Protein 5NH2 (pdb70)

GO terms:
  GO:0070733 AMPylase activity (F, IDA)
  GO:0018117 protein adenylylation (P, IDA)
  GO:0033668 symbiont-mediated suppression of host apoptosis (P, EXP)

B-factor: mean 48.12, std 17.47, range [21.31, 134.67]

Solvent-accessible surface area: 17601 Å² total; per-residue (Å²): 137,28,52,143,59,4,32,36,106,166,47,104,1,14,21,17,122,64,46,53,132,98,75,99,43,9,66,69,52,10,3,1,16,0,0,43,16,13,3,43,13,74,101,74,107,66,34,136,147,4,34,21,71,22,2,22,69,0,0,77,45,3,1,88,68,0,2,70,2,7,16,116,23,0,27,75,76,20,81,6,98,89,56,43,30,0,6,28,59,83,25,175,59,133,85,131,48,113,35,31,1,82,12,114,93,0,68,87,2,5,99,140,5,50,112,29,0,68,107,82,103,19,0,77,82,56,79,42,109,83,0,11,64,43,0,5,118,12,3,25,45,5,47,82,8,41,3,2,39,75,4,14,18,12,1,12,16,11,0,0,26,13,0,0,105,35,10,62,38,81,8,21,5,30,8,6,6,90,47,13,24,81,67,1,11,40,6,33,41,109,100,70,58,68,106,39,1,83,19,0,0,39,0,0,1,25,75,97,13,10,89,6,0,85,39,14,36,119,66,9,154,118,81,61,105,127,15,33,117,108,36,0,47,4,6,70,97,48,83,76,29,80,15,53,6,83,16,58,36,166,67,4,4,9,1,48,31,214,28,12,4,6,3,5,21,39,119,88,3,63,96,153,69,75,157,135,29,120,101,44,56,179,12,71,9,75,8,58,226,136,118,141,72,74,131,58,40,70,66,3,0,60,13,2,63,15,10,0,33,13,68,57,37,92,13,29,100,94,1,63,161,24,0,66,16,6,2,170,36,132,25,56,34,128,76,0,29,64,72,1,89,114,23,176,83

CATH classification: 1.10.3290.10 (+1 more: 2.40.50.140)

Nearest PDB structures (foldseek):
  2vza-assembly2_B  TM=9.504E-01  e=1.291E-54  Bartonella henselae
  4wgj-assembly1_A  TM=9.458E-01  e=2.005E-25  Bartonella tribocorum CIP 105476
  4n67-assembly1_A  TM=9.296E-01  e=6.291E-25  Bartonella quintana str. Toulouse
  4lu4-assembly2_B  TM=8.964E-01  e=1.316E-25  Bartonella quintana JK 31
  4m16-assembly1_A  TM=9.274E-01  e=3.143E-23  Bartonella sp. AR 15-3

Secondary structure (DSSP, 8-state):
--GGGGB-TTSSPBP-TT---SHHHHHHHHHHHHHHHHHHHTTSPPPS--SHHHHHHHHHHHHTTT-TTTT-BTTS-EE-TTS-EE--S----SS-SS----THHHHHHHHHHHHHHHHTGGG-S--HHHHHHHHHHHHHHHHHH--BSS-HHHHHHHHHHHHHHHTT----GGGS-HHHHHHHHHHHHHH---HHHHHHHHHTT-HHHHHHHHHHHHHHHHTT---TTS-EEEPPTT-EEEEEEEEE-SSEEEEEETTEEEEEEGGGS-HHHHSS--TT-EEEEE---/-HHHHHHHHHHHHHHHHHHHTTT----HHHHHHHHHHHTTSS-HHHHHHHHHH---

Organism: Bartonella henselae (strain ATCC 49882 / DSM 28221 / CCUG 30454 / Houston 1) (NCBI:txid283166)

Sequence (345 aa):
ISPHHYVYPNTTTLKNKYGIKNLNAFLEKCSHDTAKAMINLREESLPEYFDTAYLCHIHQQLFKNTFEWAGYLRHIPFTFADGTTAAMPEMKRTGWKNAFAIGDEIQEGLQRLDQTLAEKNNLQGLTREEFNSEAIELFNSLNQLHPFREGNGRTQRLFFENLAKAAGHQLNFSLITKERMMVASVAVAENGDLEPMQHLFEDISNPEKIRLLKEFMHTMKNTGRNVNDRPVMVAKEGETYTGTYRGAGLEGFALNVKGAYIIGNIDHLPPEQLKILKPGDKITFTAPKTLEELKKRREAVDAVISTHALEGIALHPKTLKILEGYARGNTSLEEFNTLMDNAKL

Radius of gyration: 21.4 Å; Cα contacts (8 Å, |Δi|>4): 488; chains: 2; bounding box: 47×51×63 Å

Foldseek 3Di:
DEQVVQADPPAPDGDWPVPDNDHVVLVVVLVVQLVVLVVVVVVDDQDQALALQVLLVLQCSNDVRIDPQRSPWQLDWDADPVGDIHHPQDDDDPPDFPAAHGRVRLVVLRVVVRVVCVVCSLVAPDPLLSSLVVVLVNLLSLVRHLGHPDDSVVSSVVSVQSSQVVNPWGFACVLFAQQLVVVQNCCCRPVVDNVSVSQNRCQRTPPLNVVQSVVVVVVCVVVVHDCNNAAEGEDDAFDKAKAWFADADDFWGWGAGPNHIYIYGPVQDDPVDVPDDDGGDIDMGHHHD/DVVVLVVLLVVLVCVQVVQVVVVDHDDPLVNVLSVCPSVPPADVVRSVVSVVPDDD

Structure (mmCIF, N/CA/C/O backbone):
data_5NH2
#
_entry.id   5NH2
#
_cell.length_a   48.034
_cell.length_b   56.152
_cell.length_c   136.599
_cell.angle_alpha   90.00
_cell.angle_beta   90.00
_cell.angle_gamma   90.00
#
_symmetry.space_group_name_H-M   'P 21 21 21'
#
loop_
_entity.id
_entity.type
_entity.pdbx_description
1 polymer 'Adenosine monophosphate-protein transferase'
2 polymer 'Uncharacterized protein'
3 non-polymer 'MAGNESIUM ION'
4 water water
#
loop_
_atom_site.group_PDB
_atom_site.id
_atom_site.type_symbol
_atom_site.label_atom_id
_atom_site.label_alt_id
_atom_site.label_comp_id
_atom_site.label_asym_id
_atom_site.label_entity_id
_atom_site.label_seq_id
_atom_site.pdbx_PDB_ins_code
_atom_site.Cartn_x
_atom_site.Cartn_y
_atom_site.Cartn_z
_atom_site.occupancy
_atom_site.B_iso_or_equiv
_atom_site.auth_seq_id
_atom_site.auth_comp_id
_atom_site.auth_asym_id
_atom_site.auth_atom_id
_atom_site.pdbx_PDB_model_num
ATOM 1 N N . ILE A 1 6 ? 18.815 10.678 16.870 1.00 40.57 14 ILE A N 1
ATOM 2 C CA . ILE A 1 6 ? 18.914 11.060 18.306 1.00 48.56 14 ILE A CA 1
ATOM 3 C C . ILE A 1 6 ? 19.336 12.525 18.470 1.00 44.70 14 ILE A C 1
ATOM 4 O O . ILE A 1 6 ? 20.218 12.979 17.763 1.00 45.96 14 ILE A O 1
ATOM 9 N N . SER A 1 7 ? 18.767 13.241 19.455 1.00 45.70 15 SER A N 1
ATOM 10 C CA . SER A 1 7 ? 19.038 14.676 19.584 1.00 44.04 15 SER A CA 1
ATOM 11 C C . SER A 1 7 ? 18.473 15.283 20.855 1.00 43.53 15 SER A C 1
ATOM 12 O O . SER A 1 7 ? 17.361 14.928 21.280 1.00 35.60 15 SER A O 1
ATOM 15 N N . PRO A 1 8 ? 19.215 16.205 21.485 1.00 44.81 16 PRO A N 1
ATOM 16 C CA . PRO A 1 8 ? 18.662 16.918 22.651 1.00 36.99 16 PRO A CA 1
ATOM 17 C C . PRO A 1 8 ? 17.470 17.748 22.269 1.00 41.00 16 PRO A C 1
ATOM 18 O O . PRO A 1 8 ? 16.498 17.847 23.039 1.00 46.10 16 PRO A O 1
ATOM 22 N N . HIS A 1 9 ? 17.483 18.261 21.039 1.00 38.94 17 HIS A N 1
ATOM 23 C CA . HIS A 1 9 ? 16.354 19.023 20.537 1.00 45.25 17 HIS A CA 1
ATOM 24 C C . HIS A 1 9 ? 15.052 18.248 20.648 1.00 43.62 17 HIS A C 1
ATOM 25 O O . HIS A 1 9 ? 13.977 18.857 20.689 1.00 51.37 17 HIS A O 1
ATOM 32 N N . HIS A 1 10 ? 15.108 16.906 20.632 1.00 34.54 18 HIS A N 1
ATOM 33 C CA . HIS A 1 10 ? 13.872 16.129 20.634 1.00 43.33 18 HIS A CA 1
ATOM 34 C C . HIS A 1 10 ? 13.106 16.199 21.958 1.00 44.69 18 HIS A C 1
ATOM 35 O O . HIS A 1 10 ? 11.974 15.697 22.015 1.00 46.91 18 HIS A O 1
ATOM 42 N N . TYR A 1 11 ? 13.689 16.790 23.015 1.00 48.94 19 TYR A N 1
ATOM 43 C CA . TYR A 1 11 ? 12.959 17.005 24.274 1.00 48.24 19 TYR A CA 1
ATOM 44 C C . TYR A 1 11 ? 11.897 18.127 24.202 1.00 45.79 19 TYR A C 1
ATOM 45 O O . TYR A 1 11 ? 10.990 18.155 25.044 1.00 44.96 19 TYR A O 1
ATOM 54 N N . VAL A 1 12 ? 11.987 19.055 23.233 1.00 41.06 20 VAL A N 1
ATOM 55 C CA . VAL A 1 12 ? 11.109 20.220 23.147 1.00 42.65 20 VAL A CA 1
ATOM 56 C C . VAL A 1 12 ? 10.245 20.179 21.888 1.00 49.42 20 VAL A C 1
ATOM 57 O O . VAL A 1 12 ? 10.598 19.579 20.862 1.00 53.27 20 VAL A O 1
ATOM 61 N N . TYR A 1 13 ? 9.105 20.856 21.961 1.00 48.76 21 TYR A N 1
ATOM 62 C CA . TYR A 1 13 ? 8.269 20.972 20.783 1.00 47.86 21 TYR A CA 1
ATOM 63 C C . TYR A 1 13 ? 9.023 21.768 19.710 1.00 49.96 21 TYR A C 1
ATOM 64 O O . TYR A 1 13 ? 9.624 22.805 20.021 1.00 45.72 21 TYR A O 1
ATOM 73 N N . PRO A 1 14 ? 9.025 21.305 18.462 1.00 51.23 22 PRO A N 1
ATOM 74 C CA . PRO A 1 14 ? 9.657 22.089 17.393 1.00 56.85 22 PRO A CA 1
ATOM 75 C C . PRO A 1 14 ? 9.212 23.543 17.417 1.00 57.81 22 PRO A C 1
ATOM 76 O O . PRO A 1 14 ? 8.046 23.853 17.688 1.00 56.77 22 PRO A O 1
ATOM 80 N N . ASN A 1 15 ? 10.187 24.434 17.186 1.00 57.01 23 ASN A N 1
ATOM 81 C CA . ASN A 1 15 ? 10.026 25.892 17.169 1.00 68.38 23 ASN A CA 1
ATOM 82 C C . ASN A 1 15 ? 9.601 26.469 18.513 1.00 68.98 23 ASN A C 1
ATOM 83 O O . ASN A 1 15 ? 9.051 27.573 18.567 1.00 70.34 23 ASN A O 1
ATOM 88 N N . THR A 1 16 ? 9.859 25.763 19.610 1.00 65.53 24 THR A N 1
ATOM 89 C CA . THR A 1 16 ? 9.617 26.324 20.923 1.00 58.69 24 THR A CA 1
ATOM 90 C C . THR A 1 16 ? 10.732 25.922 21.868 1.00 53.20 24 THR A C 1
ATOM 91 O O . THR A 1 16 ? 11.554 25.059 21.563 1.00 55.65 24 THR A O 1
ATOM 95 N N . THR A 1 17 ? 10.743 26.579 23.022 1.00 53.38 25 THR A N 1
ATOM 96 C CA . THR A 1 17 ? 11.589 26.257 24.161 1.00 58.80 25 THR A CA 1
ATOM 97 C C . THR A 1 17 ? 10.878 25.401 25.232 1.00 60.01 25 THR A C 1
ATOM 98 O O . THR A 1 17 ? 11.417 25.218 26.327 1.00 59.83 25 THR A O 1
ATOM 102 N N . THR A 1 18 ? 9.670 24.903 24.951 1.00 54.28 26 THR A N 1
ATOM 103 C CA . THR A 1 18 ? 8.850 24.180 25.920 1.00 43.05 26 THR A CA 1
ATOM 104 C C . THR A 1 18 ? 9.072 22.665 25.845 1.00 41.82 26 THR A C 1
ATOM 105 O O . THR A 1 18 ? 8.970 22.067 24.765 1.00 43.33 26 THR A O 1
ATOM 109 N N . LEU A 1 19 ? 9.317 22.043 27.009 1.00 36.27 27 LEU A N 1
ATOM 110 C CA . LEU A 1 19 ? 9.542 20.603 27.087 1.00 35.94 27 LEU A CA 1
ATOM 111 C C . LEU A 1 19 ? 8.260 19.842 26.739 1.00 37.16 27 LEU A C 1
ATOM 112 O O . LEU A 1 19 ? 7.182 20.145 27.266 1.00 39.47 27 LEU A O 1
ATOM 117 N N . LYS A 1 20 ? 8.374 18.860 25.839 1.00 38.54 28 LYS A N 1
ATOM 118 C CA . LYS A 1 20 ? 7.245 17.982 25.546 1.00 38.51 28 LYS A CA 1
ATOM 119 C C . LYS A 1 20 ? 6.677 17.441 26.849 1.00 35.61 28 LYS A C 1
ATOM 120 O O . LYS A 1 20 ? 7.428 17.010 27.728 1.00 32.49 28 LYS A O 1
ATOM 126 N N . ASN A 1 21 ? 5.359 17.522 27.004 1.00 34.08 29 ASN A N 1
ATOM 127 C CA . ASN A 1 21 ? 4.748 17.104 28.260 1.00 34.48 29 ASN A CA 1
ATOM 128 C C . ASN A 1 21 ? 3.444 16.365 27.990 1.00 33.75 29 ASN A C 1
ATOM 129 O O . ASN A 1 21 ? 2.866 16.449 26.904 1.00 37.98 29 ASN A O 1
ATOM 134 N N . LYS A 1 22 ? 2.962 15.680 29.032 1.00 33.98 30 LYS A N 1
ATOM 135 C CA . LYS A 1 22 ? 1.731 14.901 28.951 1.00 37.86 30 LYS A CA 1
ATOM 136 C C . LYS A 1 22 ? 0.447 15.745 28.813 1.00 45.89 30 LYS A C 1
ATOM 137 O O . LYS A 1 22 ? -0.595 15.189 28.440 1.00 48.77 30 LYS A O 1
ATOM 143 N N . TYR A 1 23 ? 0.470 17.057 29.111 1.00 47.90 31 TYR A N 1
ATOM 144 C CA . TYR A 1 23 ? -0.727 17.890 28.904 1.00 38.27 31 TYR A CA 1
ATOM 145 C C . TYR A 1 23 ? -0.829 18.445 27.494 1.00 38.60 31 TYR A C 1
ATOM 146 O O . TYR A 1 23 ? -1.911 18.912 27.098 1.00 40.66 31 TYR A O 1
ATOM 155 N N . GLY A 1 24 ? 0.264 18.422 26.722 1.00 43.53 32 GLY A N 1
ATOM 156 C CA . GLY A 1 24 ? 0.272 19.109 25.436 1.00 42.57 32 GLY A CA 1
ATOM 157 C C . GLY A 1 24 ? 0.301 20.630 25.504 1.00 48.84 32 GLY A C 1
ATOM 158 O O . GLY A 1 24 ? -0.044 21.286 24.515 1.00 58.55 32 GLY A O 1
ATOM 159 N N . ILE A 1 25 ? 0.741 21.217 26.620 1.00 43.14 33 ILE A N 1
ATOM 160 C CA . ILE A 1 25 ? 0.912 22.665 26.710 1.00 47.99 33 ILE A CA 1
ATOM 161 C C . ILE A 1 25 ? 2.214 23.050 26.005 1.00 50.62 33 ILE A C 1
ATOM 162 O O . ILE A 1 25 ? 3.310 22.714 26.471 1.00 47.42 33 ILE A O 1
ATOM 167 N N . LYS A 1 26 ? 2.097 23.796 24.896 1.00 49.67 34 LYS A N 1
ATOM 168 C CA . LYS A 1 26 ? 3.266 24.402 24.262 1.00 52.05 34 LYS A CA 1
ATOM 169 C C . LYS A 1 26 ? 3.574 25.810 24.787 1.00 54.47 34 LYS A C 1
ATOM 170 O O . LYS A 1 26 ? 4.704 26.288 24.618 1.00 53.29 34 LYS A O 1
ATOM 176 N N . ASN A 1 27 ? 2.624 26.474 25.449 1.00 50.86 35 ASN A N 1
ATOM 177 C CA . ASN A 1 27 ? 2.898 27.780 26.032 1.00 55.04 35 ASN A CA 1
ATOM 178 C C . ASN A 1 27 ? 3.661 27.589 27.330 1.00 56.02 35 ASN A C 1
ATOM 179 O O . ASN A 1 27 ? 3.199 26.876 28.222 1.00 66.97 35 ASN A O 1
ATOM 184 N N . LEU A 1 28 ? 4.810 28.253 27.449 1.00 56.07 36 LEU A N 1
ATOM 185 C CA . LEU A 1 28 ? 5.774 27.922 28.498 1.00 55.88 36 LEU A CA 1
ATOM 186 C C . LEU A 1 28 ? 5.208 28.143 29.903 1.00 53.45 36 LEU A C 1
ATOM 187 O O . LEU A 1 28 ? 5.338 27.278 30.780 1.00 56.88 36 LEU A O 1
ATOM 192 N N . ASN A 1 29 ? 4.596 29.297 30.146 1.00 51.84 37 ASN A N 1
ATOM 193 C CA . ASN A 1 29 ? 4.163 29.613 31.507 1.00 58.88 37 ASN A CA 1
ATOM 194 C C . ASN A 1 29 ? 3.010 28.723 31.975 1.00 54.78 37 ASN A C 1
ATOM 195 O O . ASN A 1 29 ? 2.953 28.374 33.161 1.00 55.18 37 ASN A O 1
ATOM 200 N N . ALA A 1 30 ? 2.079 28.359 31.084 1.00 47.75 38 ALA A N 1
ATOM 201 C CA . ALA A 1 30 ? 0.994 27.459 31.479 1.00 40.07 38 ALA A CA 1
ATOM 202 C C . ALA A 1 30 ? 1.532 26.072 31.791 1.00 46.05 38 ALA A C 1
ATOM 203 O O . ALA A 1 30 ? 1.097 25.415 32.759 1.00 45.72 38 ALA A O 1
ATOM 205 N N . PHE A 1 31 ? 2.500 25.624 30.991 1.00 36.73 39 PHE A N 1
ATOM 206 C CA . PHE A 1 31 ? 3.203 24.403 31.320 1.00 44.50 39 PHE A CA 1
ATOM 207 C C . PHE A 1 31 ? 3.850 24.505 32.705 1.00 40.93 39 PHE A C 1
ATOM 208 O O . PHE A 1 31 ? 3.720 23.588 33.511 1.00 40.83 39 PHE A O 1
ATOM 216 N N . LEU A 1 32 ? 4.514 25.624 33.015 1.00 42.58 40 LEU A N 1
ATOM 217 C CA . LEU A 1 32 ? 5.190 25.739 34.307 1.00 36.13 40 LEU A CA 1
ATOM 218 C C . LEU A 1 32 ? 4.209 25.707 35.472 1.00 44.05 40 LEU A C 1
ATOM 219 O O . LEU A 1 32 ? 4.473 25.061 36.486 1.00 47.54 40 LEU A O 1
ATOM 224 N N . GLU A 1 33 ? 3.086 26.424 35.358 1.00 45.58 41 GLU A N 1
ATOM 225 C CA . GLU A 1 33 ? 2.093 26.451 36.430 1.00 40.54 41 GLU A CA 1
ATOM 226 C C . GLU A 1 33 ? 1.461 25.079 36.653 1.00 40.18 41 GLU A C 1
ATOM 227 O O . GLU A 1 33 ? 1.266 24.664 37.810 1.00 44.29 41 GLU A O 1
ATOM 233 N N . LYS A 1 34 ? 1.171 24.343 35.564 1.00 36.81 42 LYS A N 1
ATOM 234 C CA . LYS A 1 34 ? 0.539 23.033 35.709 1.00 40.25 42 LYS A CA 1
ATOM 235 C C . LYS A 1 34 ? 1.527 21.957 36.176 1.00 40.00 42 LYS A C 1
ATOM 236 O O . LYS A 1 34 ? 1.194 21.143 37.057 1.00 37.19 42 LYS A O 1
ATOM 242 N N . CYS A 1 35 ? 2.733 21.899 35.574 1.00 33.18 43 CYS A N 1
ATOM 243 C CA . CYS A 1 35 ? 3.787 21.039 36.123 1.00 28.45 43 CYS A CA 1
ATOM 244 C C . CYS A 1 35 ? 4.069 21.372 37.602 1.00 27.76 43 CYS A C 1
ATOM 245 O O . CYS A 1 35 ? 4.215 20.473 38.432 1.00 29.24 43 CYS A O 1
ATOM 248 N N . SER A 1 36 ? 4.110 22.651 37.959 1.00 32.65 44 SER A N 1
ATOM 249 C CA . SER A 1 36 ? 4.348 22.993 39.361 1.00 41.06 44 SER A CA 1
ATOM 250 C C . SER A 1 36 ? 3.244 22.466 40.255 1.00 35.97 44 SER A C 1
ATOM 251 O O . SER A 1 36 ? 3.508 22.009 41.374 1.00 33.70 44 SER A O 1
ATOM 254 N N . HIS A 1 37 ? 2.004 22.554 39.769 1.00 33.89 45 HIS A N 1
ATOM 255 C CA . HIS A 1 37 ? 0.830 22.183 40.549 1.00 34.25 45 HIS A CA 1
ATOM 256 C C . HIS A 1 37 ? 0.807 20.686 40.810 1.00 39.61 45 HIS A C 1
ATOM 257 O O . HIS A 1 37 ? 0.618 20.241 41.967 1.00 38.43 45 HIS A O 1
ATOM 264 N N . ASP A 1 38 ? 1.074 19.896 39.749 1.00 36.01 46 ASP A N 1
ATOM 265 C CA . ASP A 1 38 ? 1.086 18.442 39.885 1.00 31.36 46 ASP A CA 1
ATOM 266 C C . ASP A 1 38 ? 2.246 17.991 40.751 1.00 41.12 46 ASP A C 1
ATOM 267 O O . ASP A 1 38 ? 2.095 17.056 41.543 1.00 41.53 46 ASP A O 1
ATOM 272 N N . THR A 1 39 ? 3.426 18.636 40.604 1.00 44.85 47 THR A N 1
ATOM 273 C CA . THR A 1 39 ? 4.584 18.269 41.425 1.00 34.92 47 THR A CA 1
ATOM 274 C C . THR A 1 39 ? 4.343 18.587 42.893 1.00 36.49 47 THR A C 1
ATOM 275 O O . THR A 1 39 ? 4.806 17.849 43.772 1.00 34.67 47 THR A O 1
ATOM 279 N N . ALA A 1 40 ? 3.594 19.659 43.185 1.00 28.64 48 ALA A N 1
ATOM 280 C CA . ALA A 1 40 ? 3.161 19.867 44.572 1.00 31.36 48 ALA A CA 1
ATOM 281 C C . ALA A 1 40 ? 2.312 18.694 45.063 1.00 30.06 48 ALA A C 1
ATOM 282 O O . ALA A 1 40 ? 2.531 18.148 46.166 1.00 38.63 48 ALA A O 1
ATOM 284 N N . LYS A 1 41 ? 1.355 18.271 44.248 1.00 31.68 49 LYS A N 1
ATOM 285 C CA . LYS A 1 41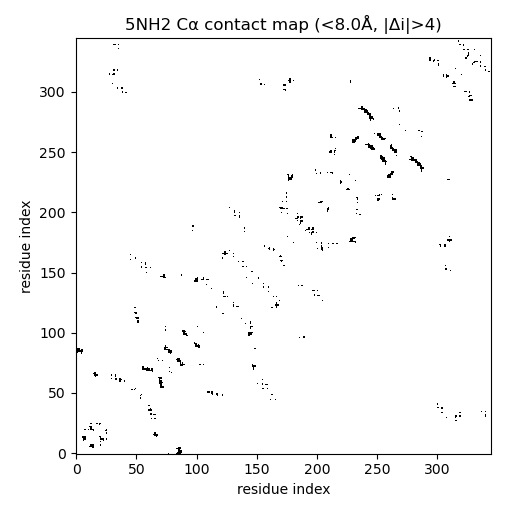 ? 0.529 17.147 44.677 1.00 34.11 49 LYS A CA 1
ATOM 286 C C . LYS A 1 41 ? 1.397 15.924 44.963 1.00 39.54 49 LYS A C 1
ATOM 287 O O . LYS A 1 41 ? 1.249 15.293 46.024 1.00 38.54 49 LYS A O 1
ATOM 293 N N . ALA A 1 42 ? 2.355 15.619 44.051 1.00 34.53 50 ALA A N 1
ATOM 294 C CA . ALA A 1 42 ? 3.218 14.442 44.206 1.00 35.72 50 ALA A CA 1
ATOM 295 C C . ALA A 1 42 ? 4.099 14.538 45.448 1.00 34.76 50 ALA A C 1
ATOM 296 O O . ALA A 1 42 ? 4.302 13.539 46.131 1.00 37.76 50 ALA A O 1
ATOM 298 N N . MET A 1 43 ? 4.664 15.707 45.760 1.00 35.59 51 MET A N 1
ATOM 299 C CA . MET A 1 43 ? 5.466 15.751 46.992 1.00 38.36 51 MET A CA 1
ATOM 300 C C . MET A 1 43 ? 4.616 15.474 48.232 1.00 37.96 51 MET A C 1
ATOM 301 O O . MET A 1 43 ? 5.047 14.766 49.159 1.00 33.77 51 MET A O 1
ATOM 306 N N . ILE A 1 44 ? 3.405 16.034 48.286 1.00 44.26 52 ILE A N 1
ATOM 307 C CA . ILE A 1 44 ? 2.632 15.760 49.493 1.00 44.86 52 ILE A CA 1
ATOM 308 C C . ILE A 1 44 ? 2.384 14.266 49.622 1.00 42.70 52 ILE A C 1
ATOM 309 O O . ILE A 1 44 ? 2.568 13.690 50.699 1.00 40.27 52 ILE A O 1
ATOM 314 N N . ASN A 1 45 ? 2.084 13.5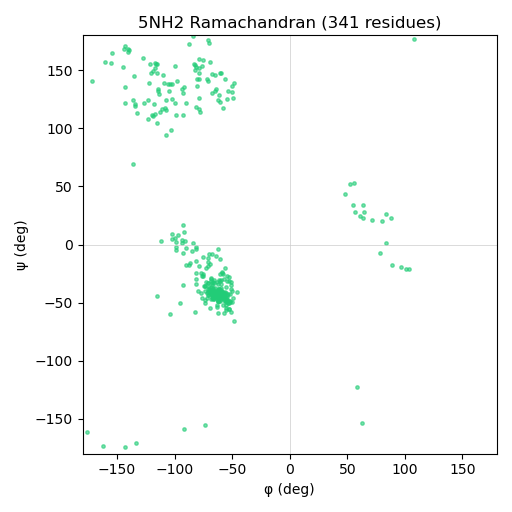90 48.503 1.00 38.12 53 ASN A N 1
ATOM 315 C CA . ASN A 1 45 ? 1.787 12.168 48.618 1.00 33.57 53 ASN A CA 1
ATOM 316 C C . ASN A 1 45 ? 3.061 11.356 48.889 1.00 35.29 53 ASN A C 1
ATOM 317 O O . ASN A 1 45 ? 3.058 10.444 49.711 1.00 37.08 53 ASN A O 1
ATOM 322 N N . LEU A 1 46 ? 4.162 11.704 48.232 1.00 32.63 54 LEU A N 1
ATOM 323 C CA . LEU A 1 46 ? 5.462 11.091 48.480 1.00 33.60 54 LEU A CA 1
ATOM 324 C C . LEU A 1 46 ? 5.814 11.099 49.951 1.00 49.37 54 LEU A C 1
ATOM 325 O O . LEU A 1 46 ? 6.460 10.170 50.445 1.00 48.54 54 LEU A O 1
ATOM 330 N N . ARG A 1 47 ? 5.406 12.147 50.671 1.00 64.64 55 ARG A N 1
ATOM 331 C CA . ARG A 1 47 ? 5.695 12.173 52.102 1.00 69.26 55 ARG A CA 1
ATOM 332 C C . ARG A 1 47 ? 5.071 10.997 52.848 1.00 68.05 55 ARG A C 1
ATOM 333 O O . ARG A 1 47 ? 5.436 10.763 53.999 1.00 74.29 55 ARG A O 1
ATOM 341 N N . GLU A 1 48 ? 4.162 10.251 52.218 1.00 63.06 56 GLU A N 1
ATOM 342 C CA . GLU A 1 48 ? 3.446 9.135 52.830 1.00 55.93 56 GLU A CA 1
ATOM 343 C C . GLU A 1 48 ? 4.010 7.744 52.518 1.00 52.98 56 GLU A C 1
ATOM 344 O O . GLU A 1 48 ? 3.456 6.762 53.012 1.00 53.02 56 GLU A O 1
ATOM 350 N N . GLU A 1 49 ? 5.056 7.625 51.692 1.00 50.02 57 GLU A N 1
ATOM 351 C CA . GLU A 1 49 ? 5.680 6.334 51.392 1.00 47.83 57 GLU A CA 1
ATOM 352 C C . GLU A 1 49 ? 6.672 5.940 52.483 1.00 47.76 57 GLU A C 1
ATOM 353 O O . GLU A 1 49 ? 7.263 6.792 53.155 1.00 51.95 57 GLU A O 1
ATOM 359 N N . SER A 1 50 ? 6.894 4.638 52.615 1.00 45.83 58 SER A N 1
ATOM 360 C CA . SER A 1 50 ? 7.940 4.159 53.498 1.00 47.40 58 SER A CA 1
ATOM 361 C C . SER A 1 50 ? 9.327 4.523 52.973 1.00 49.48 58 SER A C 1
ATOM 362 O O . SER A 1 50 ? 9.574 4.572 51.767 1.00 48.82 58 SER A O 1
ATOM 365 N N . LEU A 1 51 ? 10.236 4.771 53.905 1.00 49.51 59 LEU A N 1
ATOM 366 C CA . LEU A 1 51 ? 11.607 5.092 53.567 1.00 45.05 59 LEU A CA 1
ATOM 367 C C . LEU A 1 51 ? 12.324 3.842 53.061 1.00 49.96 59 LEU A C 1
ATOM 368 O O . LEU A 1 51 ? 12.091 2.752 53.576 1.00 54.03 59 LEU A O 1
ATOM 373 N N . PRO A 1 52 ? 13.206 3.959 52.064 1.00 50.12 60 PRO A N 1
ATOM 374 C CA . PRO A 1 52 ? 13.774 2.761 51.438 1.00 48.44 60 PRO A CA 1
ATOM 375 C C . PRO A 1 52 ? 14.808 2.123 52.345 1.00 58.95 60 PRO A C 1
ATOM 376 O O . PRO A 1 52 ? 15.367 2.767 53.243 1.00 57.56 60 PRO A O 1
ATOM 380 N N . GLU A 1 53 ? 15.059 0.827 52.107 1.00 66.02 61 GLU A N 1
ATOM 381 C CA . GLU A 1 53 ? 16.186 0.202 52.795 1.00 70.29 61 GLU A CA 1
ATOM 382 C C . GLU A 1 53 ? 17.516 0.505 52.102 1.00 68.48 61 GLU A C 1
ATOM 383 O O . GLU A 1 53 ? 18.538 0.597 52.783 1.00 68.15 61 GLU A O 1
ATOM 389 N N . TYR A 1 54 ? 17.533 0.714 50.782 1.00 64.51 62 TYR A N 1
ATOM 390 C CA . TYR A 1 54 ? 18.764 1.065 50.074 1.00 65.95 62 TYR A CA 1
ATOM 391 C C . TYR A 1 54 ? 18.611 2.448 49.463 1.00 55.81 62 TYR A C 1
ATOM 392 O O . TYR A 1 54 ? 17.833 2.627 48.522 1.00 60.18 62 TYR A O 1
ATOM 401 N N . PHE A 1 55 ? 19.373 3.413 49.984 1.00 46.32 63 PHE A N 1
ATOM 402 C CA . PHE A 1 55 ? 19.535 4.695 49.316 1.00 40.01 63 PHE A CA 1
ATOM 403 C C . PHE A 1 55 ? 20.589 4.529 48.237 1.00 38.12 63 PHE A C 1
ATOM 404 O O . PHE A 1 55 ? 21.743 4.232 48.544 1.00 41.05 63 PHE A O 1
ATOM 412 N N . ASP A 1 56 ? 20.189 4.739 46.987 1.00 31.13 64 ASP A N 1
ATOM 413 C CA . ASP A 1 56 ? 20.994 4.478 45.813 1.00 32.90 64 ASP A CA 1
ATOM 414 C C . ASP A 1 56 ? 20.396 5.243 44.623 1.00 29.24 64 ASP A C 1
ATOM 415 O O . ASP A 1 56 ? 19.433 6.009 44.775 1.00 31.40 64 ASP A O 1
ATOM 420 N N . THR A 1 57 ? 20.948 4.998 43.423 1.00 28.72 65 THR A N 1
ATOM 421 C CA . THR A 1 57 ? 20.469 5.665 42.204 1.00 34.94 65 THR A CA 1
ATOM 422 C C . THR A 1 57 ? 19.046 5.224 41.822 1.00 40.90 65 THR A C 1
ATOM 423 O O . THR A 1 57 ? 18.262 6.046 41.316 1.00 35.52 65 THR A O 1
ATOM 427 N N . ALA A 1 58 ? 18.690 3.948 42.093 1.00 40.36 66 ALA A N 1
ATOM 428 C CA . ALA A 1 58 ? 17.308 3.490 41.947 1.00 43.84 66 ALA A CA 1
ATOM 429 C C . ALA A 1 58 ? 16.358 4.365 42.745 1.00 43.80 66 ALA A C 1
ATOM 430 O O . ALA A 1 58 ? 15.323 4.793 42.232 1.00 45.61 66 ALA A O 1
ATOM 432 N N . TYR A 1 59 ? 16.687 4.630 44.014 1.00 35.46 67 TYR A N 1
ATOM 433 C CA . TYR A 1 59 ? 15.777 5.422 44.830 1.00 35.86 67 TYR A CA 1
ATOM 434 C C . TYR A 1 59 ? 15.690 6.847 44.313 1.00 37.17 67 TYR A C 1
ATOM 435 O O . TYR A 1 59 ? 14.588 7.382 44.156 1.00 40.45 67 TYR A O 1
ATOM 444 N N . LEU A 1 60 ? 16.836 7.455 43.991 1.00 34.37 68 LEU A N 1
ATOM 445 C CA . LEU A 1 60 ? 16.840 8.775 43.341 1.00 37.30 68 LEU A CA 1
ATOM 446 C C . LEU A 1 60 ? 15.896 8.823 42.135 1.00 40.51 68 LEU A C 1
ATOM 447 O O . LEU A 1 60 ? 15.099 9.777 41.982 1.00 29.53 68 LEU A O 1
ATOM 452 N N . CYS A 1 61 ? 15.959 7.781 41.270 1.00 31.68 69 CYS A N 1
ATOM 453 C CA . CYS A 1 61 ? 15.110 7.775 40.079 1.00 30.39 69 CYS A CA 1
ATOM 454 C C . CYS A 1 61 ? 13.638 7.544 40.425 1.00 35.38 69 CYS A C 1
ATOM 455 O O . CYS A 1 61 ? 12.756 8.080 39.738 1.00 30.35 69 CYS A O 1
ATOM 458 N N . HIS A 1 62 ? 13.357 6.757 41.471 1.00 31.93 70 HIS A N 1
ATOM 459 C CA . HIS A 1 62 ? 11.988 6.591 41.969 1.00 30.11 70 HIS A CA 1
ATOM 460 C C . HIS A 1 62 ? 11.402 7.930 42.456 1.00 31.30 70 HIS A C 1
ATOM 461 O O . HIS A 1 62 ? 10.277 8.298 42.102 1.00 26.55 70 HIS A O 1
ATOM 468 N N . ILE A 1 63 ? 12.169 8.696 43.228 1.00 34.46 71 ILE A N 1
ATOM 469 C CA . ILE A 1 63 ? 11.729 10.044 43.614 1.00 37.89 71 ILE A CA 1
ATOM 470 C C . ILE A 1 63 ? 11.396 10.919 42.383 1.00 29.80 71 ILE A C 1
ATOM 471 O O . ILE A 1 63 ? 10.321 11.541 42.314 1.00 30.14 71 ILE A O 1
ATOM 476 N N . HIS A 1 64 ? 12.332 11.002 41.414 1.00 30.32 72 HIS A N 1
ATOM 477 C CA . HIS A 1 64 ? 12.085 11.817 40.215 1.00 32.77 72 HIS A CA 1
ATOM 478 C C . HIS A 1 64 ? 10.841 11.313 39.478 1.00 33.43 72 HIS A C 1
ATOM 479 O O . HIS A 1 64 ? 9.991 12.104 39.028 1.00 34.86 72 HIS A O 1
ATOM 486 N N . GLN A 1 65 ? 10.677 9.988 39.435 1.00 33.66 73 GLN A N 1
ATOM 487 C CA . GLN A 1 65 ? 9.532 9.391 38.775 1.00 32.60 73 GLN A CA 1
ATOM 488 C C . GLN A 1 65 ? 8.229 9.748 39.486 1.00 36.40 73 GLN A C 1
ATOM 489 O O . GLN A 1 65 ? 7.205 9.965 38.833 1.00 35.62 73 GLN A O 1
ATOM 495 N N . GLN A 1 66 ? 8.232 9.809 40.816 1.00 31.19 74 GLN A N 1
ATOM 496 C CA . GLN A 1 66 ? 6.972 10.135 41.480 1.00 38.76 74 GLN A CA 1
ATOM 497 C C . GLN A 1 66 ? 6.671 11.623 41.319 1.00 38.83 74 GLN A C 1
ATOM 498 O O . GLN A 1 66 ? 5.515 12.001 41.097 1.00 35.83 74 GLN A O 1
ATOM 504 N N . LEU A 1 67 ? 7.705 12.472 41.333 1.00 25.74 75 LEU A N 1
ATOM 505 C CA . LEU A 1 67 ? 7.437 13.915 41.235 1.00 38.57 75 LEU A CA 1
ATOM 506 C C . LEU A 1 67 ? 6.845 14.278 39.877 1.00 34.76 75 LEU A C 1
ATOM 507 O O . LEU A 1 67 ? 5.952 15.127 39.798 1.00 35.72 75 LEU A O 1
ATOM 512 N N . PHE A 1 68 ? 7.399 13.720 38.797 1.00 36.08 76 PHE A N 1
ATOM 513 C CA . PHE A 1 68 ? 7.123 14.198 37.446 1.00 33.29 76 PHE A CA 1
ATOM 514 C C . PHE A 1 68 ? 6.319 13.249 36.551 1.00 42.17 76 PHE A C 1
ATOM 515 O O . PHE A 1 68 ? 6.148 13.557 35.362 1.00 42.30 76 PHE A O 1
ATOM 523 N N . LYS A 1 69 ? 5.876 12.094 37.061 1.00 37.12 77 LYS A N 1
ATOM 524 C CA . LYS A 1 69 ? 5.150 11.120 36.248 1.00 42.07 77 LYS A CA 1
ATOM 525 C C . LYS A 1 69 ? 3.918 11.703 35.547 1.00 39.40 77 LYS A C 1
ATOM 526 O O . LYS A 1 69 ? 3.516 11.204 34.497 1.00 43.45 77 LYS A O 1
ATOM 532 N N . ASN A 1 70 ? 3.252 12.686 36.131 1.00 35.39 78 ASN A N 1
ATOM 533 C CA . ASN A 1 70 ? 2.089 13.226 35.447 1.00 41.15 78 ASN A CA 1
ATOM 534 C C . ASN A 1 70 ? 2.457 14.301 34.430 1.00 44.27 78 ASN A C 1
ATOM 535 O O . ASN A 1 70 ? 1.583 14.770 33.683 1.00 37.51 78 ASN A O 1
ATOM 540 N N . THR A 1 71 ? 3.730 14.692 34.376 1.00 38.84 79 THR A N 1
ATOM 541 C CA . THR A 1 71 ? 4.168 15.737 33.476 1.00 39.26 79 THR A CA 1
ATOM 542 C C . THR A 1 71 ? 4.910 15.145 32.275 1.00 38.08 79 THR A C 1
ATOM 543 O O . THR A 1 71 ? 4.455 15.339 31.137 1.00 37.07 79 THR A O 1
ATOM 547 N N . PHE A 1 72 ? 6.016 14.415 32.517 1.00 28.04 80 PHE A N 1
ATOM 548 C CA . PHE A 1 72 ? 6.942 13.939 31.480 1.00 37.83 80 PHE A CA 1
ATOM 549 C C . PHE A 1 72 ? 6.848 12.428 31.283 1.00 38.36 80 PHE A C 1
ATOM 550 O O . PHE A 1 72 ? 6.800 11.663 32.251 1.00 40.76 80 PHE A O 1
ATOM 558 N N . GLU A 1 73 ? 6.888 11.999 30.022 1.00 36.12 81 GLU A N 1
ATOM 559 C CA . GLU A 1 73 ? 7.030 10.577 29.720 1.00 40.30 81 GLU A CA 1
ATOM 560 C C . GLU A 1 73 ? 8.331 9.993 30.301 1.00 40.32 81 GLU A C 1
ATOM 561 O O . GLU A 1 73 ? 8.368 8.824 30.677 1.00 28.07 81 GLU A O 1
ATOM 567 N N . TRP A 1 74 ? 9.387 10.793 30.418 1.00 33.14 82 TRP A N 1
ATOM 568 C CA . TRP A 1 74 ? 10.686 10.325 30.891 1.00 34.33 82 TRP A CA 1
ATOM 569 C C . TRP A 1 74 ? 10.888 10.495 32.413 1.00 36.62 82 TRP A C 1
ATOM 570 O O . TRP A 1 74 ? 12.039 10.557 32.876 1.00 32.96 82 TRP A O 1
ATOM 581 N N . ALA A 1 75 ? 9.816 10.709 33.177 1.00 43.21 83 ALA A N 1
ATOM 582 C CA . ALA A 1 75 ? 9.960 10.793 34.630 1.00 38.01 83 ALA A CA 1
ATOM 583 C C . ALA A 1 75 ? 10.778 9.605 35.130 1.00 34.26 83 ALA A C 1
ATOM 584 O O . ALA A 1 75 ? 10.478 8.454 34.807 1.00 29.63 83 ALA A O 1
ATOM 586 N N . GLY A 1 76 ? 11.847 9.892 35.876 1.00 31.87 84 GLY A N 1
ATOM 587 C CA . GLY A 1 76 ? 12.739 8.839 36.340 1.00 37.44 84 GLY A CA 1
ATOM 588 C C . GLY A 1 76 ? 13.819 8.360 35.376 1.00 39.15 84 GLY A C 1
ATOM 589 O O . GLY A 1 76 ? 14.551 7.432 35.726 1.00 35.34 84 GLY A O 1
ATOM 590 N N . TYR A 1 77 ? 13.943 8.923 34.172 1.00 33.61 85 TYR A N 1
ATOM 591 C CA . TYR A 1 77 ? 15.025 8.528 33.269 1.00 32.89 85 TYR A CA 1
ATOM 592 C C . TYR A 1 77 ? 16.160 9.564 33.274 1.00 29.43 85 TYR A C 1
ATOM 593 O O . TYR A 1 77 ? 15.927 10.782 33.320 1.00 23.65 85 TYR A O 1
ATOM 602 N N . LEU A 1 78 ? 17.389 9.047 33.281 1.00 35.07 86 LEU A N 1
ATOM 603 C CA . LEU A 1 78 ? 18.622 9.816 33.294 1.00 33.42 86 LEU A CA 1
ATOM 604 C C . LEU A 1 78 ? 18.918 10.335 31.897 1.00 34.14 86 LEU A C 1
ATOM 605 O O . LEU A 1 78 ? 18.583 9.698 30.894 1.00 37.36 86 LEU A O 1
ATOM 610 N N . ARG A 1 79 ? 19.613 11.474 31.827 1.00 32.89 87 ARG A N 1
ATOM 611 C CA . ARG A 1 79 ? 19.665 12.197 30.557 1.00 34.46 87 ARG A CA 1
ATOM 612 C C . ARG A 1 79 ? 20.694 11.641 29.564 1.00 38.87 87 ARG A C 1
ATOM 613 O O . ARG A 1 79 ? 20.659 12.002 28.373 1.00 38.72 87 ARG A O 1
ATOM 621 N N . HIS A 1 80 ? 21.612 10.799 30.002 1.00 33.41 88 HIS A N 1
ATOM 622 C CA . HIS A 1 80 ? 22.547 10.215 29.043 1.00 38.78 88 HIS A CA 1
ATOM 623 C C . HIS A 1 80 ? 22.052 8.887 28.468 1.00 38.58 88 HIS A C 1
ATOM 624 O O . HIS A 1 80 ? 22.779 8.275 27.685 1.00 45.58 88 HIS A O 1
ATOM 631 N N . ILE A 1 81 ? 20.854 8.450 28.827 1.00 34.33 89 ILE A N 1
ATOM 632 C CA . ILE A 1 81 ? 20.244 7.231 28.294 1.00 36.44 89 ILE A CA 1
ATOM 633 C C . ILE A 1 81 ? 19.230 7.647 27.255 1.00 37.30 89 ILE A C 1
ATOM 634 O O . ILE A 1 81 ? 18.344 8.458 27.566 1.00 37.77 89 ILE A O 1
ATOM 639 N N . PRO A 1 82 ? 19.303 7.156 26.018 1.00 43.75 90 PRO A N 1
ATOM 640 C CA . PRO A 1 82 ? 18.364 7.601 24.979 1.00 43.23 90 PRO A CA 1
ATOM 641 C C . PRO A 1 82 ? 16.931 7.270 25.357 1.00 40.13 90 PRO A C 1
ATOM 642 O O . PRO A 1 82 ? 16.613 6.119 25.691 1.00 37.47 90 PRO A O 1
ATOM 646 N N . PHE A 1 83 ? 16.060 8.278 25.281 1.00 29.67 91 PHE A N 1
ATOM 647 C CA . PHE A 1 83 ? 14.652 8.071 25.601 1.00 40.11 91 PHE A CA 1
ATOM 648 C C . PHE A 1 83 ? 13.802 8.276 24.354 1.00 40.38 91 PHE A C 1
ATOM 649 O O . PHE A 1 83 ? 13.936 9.290 23.667 1.00 37.89 91 PHE A O 1
ATOM 657 N N . THR A 1 84 ? 12.894 7.347 24.097 1.00 39.97 92 THR A N 1
ATOM 658 C CA . THR A 1 84 ? 12.042 7.415 22.920 1.00 40.26 92 THR A CA 1
ATOM 659 C C . THR A 1 84 ? 10.617 7.779 23.318 1.00 45.35 92 THR A C 1
ATOM 660 O O . THR A 1 84 ? 9.940 7.005 24.002 1.00 52.74 92 THR A O 1
ATOM 664 N N . PHE A 1 85 ? 10.163 8.938 22.855 1.00 39.62 93 PHE A N 1
ATOM 665 C CA . PHE A 1 85 ? 8.833 9.445 23.141 1.00 34.32 93 PHE A CA 1
ATOM 666 C C . PHE A 1 85 ? 7.747 8.617 22.440 1.00 38.40 93 PHE A C 1
ATOM 667 O O . PHE A 1 85 ? 7.971 7.975 21.409 1.00 41.54 93 PHE A O 1
ATOM 675 N N . ALA A 1 86 ? 6.534 8.674 22.985 1.00 40.11 94 ALA A N 1
ATOM 676 C CA . ALA A 1 86 ? 5.416 8.040 22.286 1.00 46.10 94 ALA A CA 1
ATOM 677 C C . ALA A 1 86 ? 5.243 8.570 20.871 1.00 46.15 94 ALA A C 1
ATOM 678 O O . ALA A 1 86 ? 4.651 7.873 20.044 1.00 46.47 94 ALA A O 1
ATOM 680 N N . ASP A 1 87 ? 5.776 9.759 20.551 1.00 47.47 95 ASP A N 1
ATOM 681 C CA . ASP A 1 87 ? 5.677 10.285 19.181 1.00 48.79 95 ASP A CA 1
ATOM 682 C C . ASP A 1 87 ? 6.718 9.721 18.216 1.00 45.60 95 ASP A C 1
ATOM 683 O O . ASP A 1 87 ? 6.726 10.124 17.055 1.00 47.68 95 ASP A O 1
ATOM 688 N N . GLY A 1 88 ? 7.638 8.863 18.670 1.00 38.46 96 GLY A N 1
ATOM 689 C CA . GLY A 1 88 ? 8.610 8.238 17.819 1.00 38.74 96 GLY A CA 1
ATOM 690 C C . GLY A 1 88 ? 10.020 8.806 17.899 1.00 51.76 96 GLY A C 1
ATOM 691 O O . GLY A 1 88 ? 10.964 8.118 17.489 1.00 57.20 96 GLY A O 1
ATOM 692 N N . THR A 1 89 ? 10.199 10.042 18.377 1.00 46.85 97 THR A N 1
ATOM 693 C CA . THR A 1 89 ? 11.522 10.667 18.380 1.00 46.00 97 THR A CA 1
ATOM 694 C C . THR A 1 89 ? 12.328 10.222 19.596 1.00 46.84 97 THR A C 1
ATOM 695 O O . THR A 1 89 ? 11.768 9.824 20.619 1.00 48.57 97 THR A O 1
ATOM 699 N N . THR A 1 90 ? 13.651 10.279 19.477 1.00 48.05 98 THR A N 1
ATOM 700 C CA . THR A 1 90 ? 14.540 9.831 20.543 1.00 49.70 98 THR A CA 1
ATOM 701 C C . THR A 1 90 ? 15.483 10.954 20.967 1.00 49.06 98 THR A C 1
ATOM 702 O O . THR A 1 90 ? 16.213 11.526 20.145 1.00 47.81 98 THR A O 1
ATOM 706 N N . ALA A 1 91 ? 15.454 11.264 22.253 1.00 44.82 99 ALA A N 1
ATOM 707 C CA . ALA A 1 91 ? 16.164 12.384 22.834 1.00 41.20 99 ALA A CA 1
ATOM 708 C C . ALA A 1 91 ? 17.199 11.868 23.825 1.00 36.39 99 ALA A C 1
ATOM 709 O O . ALA A 1 91 ? 17.044 10.792 24.411 1.00 40.18 99 ALA A O 1
ATOM 711 N N . ALA A 1 92 ? 18.269 12.633 23.989 1.00 42.05 100 ALA A N 1
ATOM 712 C CA . ALA A 1 92 ? 19.212 12.489 25.097 1.00 39.54 100 ALA A CA 1
ATOM 713 C C . ALA A 1 92 ? 19.973 13.799 25.214 1.00 44.60 100 ALA A C 1
ATOM 714 O O . ALA A 1 92 ? 20.057 14.567 24.249 1.00 44.52 100 ALA A O 1
ATOM 716 N N . MET A 1 93 ? 20.514 14.065 26.407 1.00 35.87 101 MET A N 1
ATOM 717 C CA . MET A 1 93 ? 21.399 15.210 26.600 1.00 42.01 101 MET A CA 1
ATOM 718 C C . MET A 1 93 ? 22.619 14.800 27.437 1.00 42.27 101 MET A C 1
ATOM 719 O O . MET A 1 93 ? 22.792 15.256 28.572 1.00 38.37 101 MET A O 1
ATOM 724 N N . PRO A 1 94 ? 23.512 13.973 26.861 1.00 33.99 102 PRO A N 1
ATOM 725 C CA . PRO A 1 94 ? 24.800 13.659 27.546 1.00 35.97 102 PRO A CA 1
ATOM 726 C C . PRO A 1 94 ? 25.604 14.891 27.977 1.00 36.05 102 PRO A C 1
ATOM 727 O O . PRO A 1 94 ? 26.330 14.841 28.979 1.00 37.18 102 PRO A O 1
ATOM 731 N N . GLU A 1 95 ? 25.462 16.016 27.295 1.00 29.88 103 GLU A N 1
ATOM 732 C CA . GLU A 1 95 ? 26.126 17.237 27.726 1.00 33.98 103 GLU A CA 1
ATOM 733 C C . GLU A 1 95 ? 25.062 18.321 27.832 1.00 42.99 103 GLU A C 1
ATOM 734 O O . GLU A 1 95 ? 24.351 18.602 26.857 1.00 42.52 103 GLU A O 1
ATOM 740 N N . MET A 1 96 ? 24.918 18.906 29.011 1.00 42.53 104 MET A N 1
ATOM 741 C CA . MET A 1 96 ? 23.953 19.992 29.206 1.00 37.37 104 MET A CA 1
ATOM 742 C C . MET A 1 96 ? 24.750 21.249 29.533 1.00 41.63 104 MET A C 1
ATOM 743 O O . MET A 1 96 ? 25.204 21.429 30.669 1.00 38.31 104 MET A O 1
ATOM 748 N N . LYS A 1 97 ? 24.858 22.149 28.556 1.00 45.11 105 LYS A N 1
ATOM 749 C CA . LYS A 1 97 ? 25.729 23.299 28.707 1.00 50.41 105 LYS A CA 1
ATOM 750 C C . LYS A 1 97 ? 25.034 24.327 29.573 1.00 48.74 105 LYS A C 1
ATOM 751 O O . LYS A 1 97 ? 23.806 24.422 29.587 1.00 58.22 105 LYS A O 1
ATOM 757 N N . ARG A 1 98 ? 25.826 25.065 30.332 1.00 42.45 106 ARG A N 1
ATOM 758 C CA . ARG A 1 98 ? 25.345 26.123 31.192 1.00 46.98 106 ARG A CA 1
ATOM 759 C C . ARG A 1 98 ? 25.681 27.477 30.574 1.00 56.64 106 ARG A C 1
ATOM 760 O O . ARG A 1 98 ? 26.782 27.666 30.045 1.00 67.80 106 ARG A O 1
ATOM 768 N N . THR A 1 99 ? 24.727 28.417 30.626 1.00 52.05 107 THR A N 1
ATOM 769 C CA . THR A 1 99 ? 24.989 29.792 30.197 1.00 48.38 107 THR A CA 1
ATOM 770 C C . THR A 1 99 ? 25.741 30.497 31.318 1.00 49.14 107 THR A C 1
ATOM 771 O O . THR A 1 99 ? 25.220 30.614 32.432 1.00 56.73 107 THR A O 1
ATOM 775 N N . GLY A 1 100 ? 26.985 30.918 31.039 1.00 53.48 108 GLY A N 1
ATOM 776 C CA . GLY A 1 100 ? 27.770 31.809 31.893 1.00 55.28 108 GLY A CA 1
ATOM 777 C C . GLY A 1 100 ? 28.436 31.191 33.112 1.00 57.82 108 GLY A C 1
ATOM 778 O O . GLY A 1 100 ? 29.257 31.864 33.750 1.00 59.72 108 GLY A O 1
ATOM 779 N N . TRP A 1 101 ? 28.156 29.925 33.423 1.00 68.14 109 TRP A N 1
ATOM 780 C CA . TRP A 1 101 ? 28.287 29.353 34.762 1.00 78.59 109 TRP A CA 1
ATOM 781 C C . TRP A 1 101 ? 29.657 28.711 35.005 1.00 84.98 109 TRP A C 1
ATOM 782 O O . TRP A 1 101 ? 30.666 29.026 34.370 1.00 79.16 109 TRP A O 1
ATOM 793 N N . LYS A 1 102 ? 29.684 27.814 35.982 1.00 96.49 110 LYS A N 1
ATOM 794 C CA . LYS A 1 102 ? 30.864 27.236 36.606 1.00 100.57 110 LYS A CA 1
ATOM 795 C C . LYS A 1 102 ? 31.536 26.228 35.681 1.00 93.33 110 LYS A C 1
ATOM 796 O O . LYS A 1 102 ? 31.497 26.369 34.455 1.00 92.94 110 LYS A O 1
ATOM 802 N N . ASN A 1 103 ? 32.274 25.299 36.278 1.00 89.87 111 ASN A N 1
ATOM 803 C CA . ASN A 1 103 ? 32.879 24.144 35.616 1.00 91.44 111 ASN A CA 1
ATOM 804 C C . ASN A 1 103 ? 31.844 23.197 35.006 1.00 70.39 111 ASN A C 1
ATOM 805 O O . ASN A 1 103 ? 32.169 22.230 34.318 1.00 73.27 111 ASN A O 1
ATOM 810 N N . ALA A 1 104 ? 30.589 23.500 35.234 1.00 54.30 112 ALA A N 1
ATOM 811 C CA . ALA A 1 104 ? 29.451 22.793 34.665 1.00 57.34 112 ALA A CA 1
ATOM 812 C C . ALA A 1 104 ? 29.364 21.328 35.095 1.00 61.45 112 ALA A C 1
ATOM 813 O O . ALA A 1 104 ? 29.950 20.910 36.103 1.00 65.86 112 ALA A O 1
ATOM 815 N N . PHE A 1 105 ? 28.739 20.523 34.257 1.00 36.78 113 PHE A N 1
ATOM 816 C CA . PHE A 1 105 ? 28.073 19.302 34.650 1.00 40.62 113 PHE A CA 1
ATOM 817 C C . PHE A 1 105 ? 28.774 18.124 34.003 1.00 37.13 113 PHE A C 1
ATOM 818 O O . PHE A 1 105 ? 29.460 18.266 32.988 1.00 37.94 113 PHE A O 1
ATOM 826 N N . ALA A 1 106 ? 28.617 16.964 34.644 1.00 34.80 114 ALA A N 1
ATOM 827 C CA . ALA A 1 106 ? 29.217 15.753 34.130 1.00 32.27 114 ALA A CA 1
ATOM 828 C C . ALA A 1 106 ? 28.660 15.471 32.735 1.00 39.49 114 ALA A C 1
ATOM 829 O O . ALA A 1 106 ? 27.495 15.774 32.428 1.00 33.38 114 ALA A O 1
ATOM 831 N N . ILE A 1 107 ? 29.501 14.872 31.898 1.00 31.27 115 ILE A N 1
ATOM 832 C CA . ILE A 1 107 ? 29.191 14.637 30.491 1.00 30.73 115 ILE A CA 1
ATOM 833 C C . ILE A 1 107 ? 29.170 13.120 30.215 1.00 41.36 115 ILE A C 1
ATOM 834 O O . ILE A 1 107 ? 30.159 12.404 30.471 1.00 36.65 115 ILE A O 1
ATOM 839 N N . GLY A 1 108 ? 28.021 12.617 29.746 1.00 42.62 116 GLY A N 1
ATOM 840 C CA . GLY A 1 108 ? 27.968 11.253 29.227 1.00 41.32 116 GLY A CA 1
ATOM 841 C C . GLY A 1 108 ? 28.391 10.196 30.245 1.00 42.46 116 GLY A C 1
ATOM 842 O O . GLY A 1 108 ? 27.808 10.067 31.336 1.00 39.19 116 GLY A O 1
ATOM 843 N N . ASP A 1 109 ? 29.415 9.410 29.886 1.00 41.67 117 ASP A N 1
ATOM 844 C CA . ASP A 1 109 ? 29.853 8.313 30.741 1.00 40.19 117 ASP A CA 1
ATOM 845 C C . ASP A 1 109 ? 30.280 8.795 32.137 1.00 46.11 117 ASP A C 1
ATOM 846 O O . ASP A 1 109 ? 30.204 8.007 33.090 1.00 33.42 117 ASP A O 1
ATOM 851 N N . GLU A 1 110 ? 30.674 10.083 32.280 1.00 39.79 118 GLU A N 1
ATOM 852 C CA . GLU A 1 110 ? 30.995 10.648 33.597 1.00 37.71 118 GLU A CA 1
ATOM 853 C C . GLU A 1 110 ? 29.795 10.624 34.530 1.00 31.20 118 GLU A C 1
ATOM 854 O O . GLU A 1 110 ? 29.959 10.450 35.740 1.00 36.40 118 GLU A O 1
ATOM 860 N N . ILE A 1 111 ? 28.592 10.892 34.010 1.00 34.34 119 ILE A N 1
ATOM 861 C CA . ILE A 1 111 ? 27.379 10.728 34.822 1.00 40.28 119 ILE A CA 1
ATOM 862 C C . ILE A 1 111 ? 27.308 9.312 35.368 1.00 41.35 119 ILE A C 1
ATOM 863 O O . ILE A 1 111 ? 27.160 9.099 36.585 1.00 40.27 119 ILE A O 1
ATOM 868 N N . GLN A 1 112 ? 27.484 8.327 34.477 1.00 39.66 120 GLN A N 1
ATOM 869 C CA . GLN A 1 112 ? 27.269 6.940 34.859 1.00 38.30 120 GLN A CA 1
ATOM 870 C C . GLN A 1 112 ? 28.249 6.527 35.944 1.00 37.52 120 GLN A C 1
ATOM 871 O O . GLN A 1 112 ? 27.846 6.014 36.997 1.00 43.16 120 GLN A O 1
ATOM 877 N N . GLU A 1 113 ? 29.544 6.761 35.702 1.00 32.74 121 GLU A N 1
ATOM 878 C CA . GLU A 1 113 ? 30.575 6.494 36.692 1.00 37.81 121 GLU A CA 1
ATOM 879 C C . GLU A 1 113 ? 30.234 7.157 38.024 1.00 40.20 121 GLU A C 1
ATOM 880 O O . GLU A 1 113 ? 30.240 6.497 39.080 1.00 37.17 121 GLU A O 1
ATOM 886 N N . GLY A 1 114 ? 29.875 8.457 37.974 1.00 32.89 122 GLY A N 1
ATOM 887 C CA . GLY A 1 114 ? 29.549 9.170 39.194 1.00 37.13 122 GLY A CA 1
ATOM 888 C C . GLY A 1 114 ? 28.424 8.496 39.962 1.00 35.11 122 GLY A C 1
ATOM 889 O O . GLY A 1 114 ? 28.514 8.320 41.188 1.00 34.11 122 GLY A O 1
ATOM 890 N N . LEU A 1 115 ? 27.369 8.051 39.249 1.00 33.54 123 LEU A N 1
ATOM 891 C CA . LEU A 1 115 ? 26.246 7.470 39.997 1.00 34.56 123 LEU A CA 1
ATOM 892 C C . LEU A 1 115 ? 26.643 6.134 40.606 1.00 35.10 123 LEU A C 1
ATOM 893 O O . LEU A 1 115 ? 26.275 5.839 41.754 1.00 29.85 123 LEU A O 1
ATOM 898 N N . GLN A 1 116 ? 27.459 5.349 39.877 1.00 35.86 124 GLN A N 1
ATOM 899 C CA . GLN A 1 116 ? 27.949 4.096 40.443 1.00 39.90 124 GLN A CA 1
ATOM 900 C C . GLN A 1 116 ? 28.724 4.374 41.723 1.00 39.28 124 GLN A C 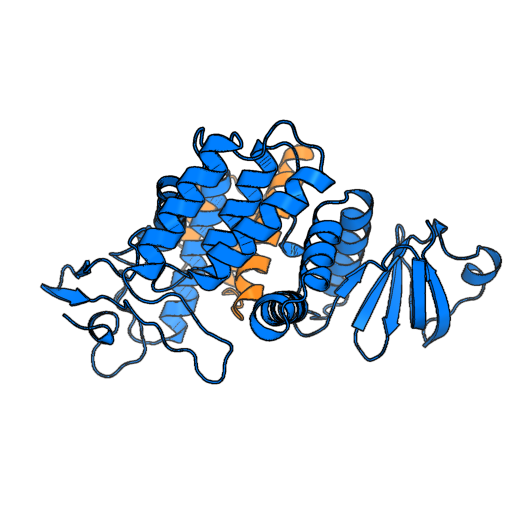1
ATOM 901 O O . GLN A 1 116 ? 28.499 3.714 42.751 1.00 42.03 124 GLN A O 1
ATOM 907 N N . ARG A 1 117 ? 29.533 5.446 41.719 1.00 34.94 125 ARG A N 1
ATOM 908 C CA . ARG A 1 117 ? 30.283 5.799 42.924 1.00 35.99 125 ARG A CA 1
ATOM 909 C C . ARG A 1 117 ? 29.347 6.127 44.080 1.00 38.58 125 ARG A C 1
ATOM 910 O O . ARG A 1 117 ? 29.527 5.622 45.204 1.00 33.14 125 ARG A O 1
ATOM 918 N N . LEU A 1 118 ? 28.297 6.917 43.803 1.00 35.45 126 LEU A N 1
ATOM 919 C CA . LEU A 1 118 ? 27.366 7.237 44.868 1.00 37.27 126 LEU A CA 1
ATOM 920 C C . LEU A 1 118 ? 26.713 5.966 45.398 1.00 35.05 126 LEU A C 1
ATOM 921 O O . LEU A 1 118 ? 26.690 5.739 46.623 1.00 31.12 126 LEU A O 1
ATOM 926 N N . ASP A 1 119 ? 26.346 5.050 44.484 1.00 35.35 127 ASP A N 1
ATOM 927 C CA . ASP A 1 119 ? 25.822 3.746 44.906 1.00 34.57 127 ASP A CA 1
ATOM 928 C C . ASP A 1 119 ? 26.815 3.006 45.791 1.00 40.34 127 ASP A C 1
ATOM 929 O O . ASP A 1 119 ? 26.440 2.453 46.829 1.00 47.74 127 ASP A O 1
ATOM 934 N N . GLN A 1 120 ? 28.092 2.974 45.407 1.00 41.75 128 GLN A N 1
ATOM 935 C CA . GLN A 1 120 ? 29.022 2.214 46.243 1.00 41.94 128 GLN A CA 1
ATOM 936 C C . GLN A 1 120 ? 29.184 2.882 47.607 1.00 43.38 128 GLN A C 1
ATOM 937 O O . GLN A 1 120 ? 29.238 2.196 48.640 1.00 43.90 128 GLN A O 1
ATOM 943 N N . THR A 1 121 ? 29.191 4.229 47.645 1.00 36.60 129 THR A N 1
ATOM 944 C CA . THR A 1 121 ? 29.574 4.866 48.897 1.00 38.99 129 THR A CA 1
ATOM 945 C C . THR A 1 121 ? 28.509 4.642 49.957 1.00 49.02 129 THR A C 1
ATOM 946 O O . THR A 1 121 ? 28.788 4.073 51.024 1.00 48.76 129 THR A O 1
ATOM 950 N N . LEU A 1 122 ? 27.262 5.016 49.631 1.00 45.29 130 LEU A N 1
ATOM 951 C CA . LEU A 1 122 ? 26.133 4.780 50.510 1.00 38.54 130 LEU A CA 1
ATOM 952 C C . LEU A 1 122 ? 26.057 3.326 50.930 1.00 48.49 130 LEU A C 1
ATOM 953 O O . LEU A 1 122 ? 25.621 3.031 52.047 1.00 45.58 130 LEU A O 1
ATOM 958 N N . ALA A 1 123 ? 26.498 2.400 50.073 1.00 50.30 131 ALA A N 1
ATOM 959 C CA . ALA A 1 123 ? 26.296 1.009 50.439 1.00 42.90 131 ALA A CA 1
ATOM 960 C C . ALA A 1 123 ? 27.314 0.584 51.484 1.00 52.96 131 ALA A C 1
ATOM 961 O O . ALA A 1 123 ? 26.958 -0.093 52.457 1.00 57.59 131 ALA A O 1
ATOM 963 N N . GLU A 1 124 ? 28.580 1.012 51.320 1.00 53.88 132 GLU A N 1
ATOM 964 C CA . GLU A 1 124 ? 29.618 0.560 52.241 1.00 56.63 132 GLU A CA 1
ATOM 965 C C . GLU A 1 124 ? 29.529 1.289 53.575 1.00 58.01 132 GLU A C 1
ATOM 966 O O . GLU A 1 124 ? 29.917 0.737 54.609 1.00 62.61 132 GLU A O 1
ATOM 972 N N . LYS A 1 125 ? 28.992 2.503 53.580 1.00 52.12 133 LYS A N 1
ATOM 973 C CA . LYS A 1 125 ? 28.801 3.292 54.788 1.00 53.38 133 LYS A CA 1
ATOM 974 C C . LYS A 1 125 ? 27.422 3.084 55.415 1.00 55.36 133 LYS A C 1
ATOM 975 O O . LYS A 1 125 ? 27.032 3.879 56.275 1.00 57.82 133 LYS A O 1
ATOM 981 N N . ASN A 1 126 ? 26.657 2.083 54.940 1.00 49.50 134 ASN A N 1
ATOM 982 C CA . ASN A 1 126 ? 25.344 1.711 55.483 1.00 52.14 134 ASN A CA 1
ATOM 983 C C . ASN A 1 126 ? 24.407 2.917 55.572 1.00 49.22 134 ASN A C 1
ATOM 984 O O . ASN A 1 126 ? 23.832 3.233 56.621 1.00 44.74 134 ASN A O 1
ATOM 989 N N . ASN A 1 127 ? 24.284 3.612 54.452 1.00 44.19 135 ASN A N 1
ATOM 990 C CA . ASN A 1 127 ? 23.312 4.679 54.307 1.00 42.52 135 ASN A CA 1
ATOM 991 C C . ASN A 1 127 ? 23.549 5.800 55.307 1.00 43.99 135 ASN A C 1
ATOM 992 O O . ASN A 1 127 ? 22.626 6.566 55.609 1.00 45.36 135 ASN A O 1
ATOM 997 N N . LEU A 1 128 ? 24.799 5.915 55.776 1.00 41.38 136 LEU A N 1
ATOM 998 C CA . LEU A 1 128 ? 25.239 6.964 56.702 1.00 44.09 136 LEU A CA 1
ATOM 999 C C . LEU A 1 128 ? 24.534 6.857 58.049 1.00 43.77 136 LEU A C 1
ATOM 1000 O O . LEU A 1 128 ? 24.339 7.862 58.732 1.00 41.52 136 LEU A O 1
ATOM 1005 N N . GLN A 1 129 ? 24.130 5.655 58.436 1.00 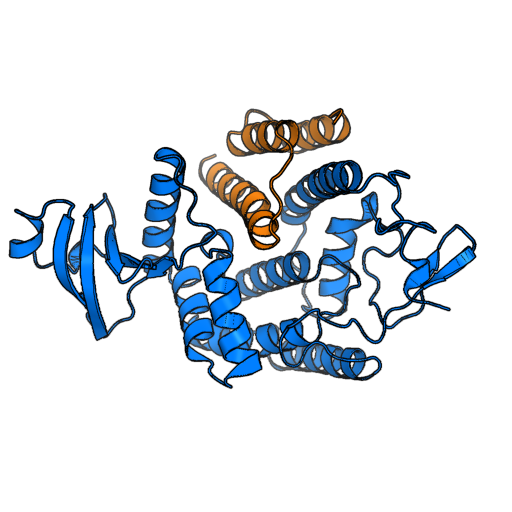38.75 137 GLN A N 1
ATOM 1006 C CA . GLN A 1 129 ? 23.436 5.487 59.703 1.00 48.03 137 GLN A CA 1
ATOM 1007 C C . GLN A 1 129 ? 24.439 5.284 60.851 1.00 48.81 137 GLN A C 1
ATOM 1008 O O . GLN A 1 129 ? 25.651 5.118 60.644 1.00 46.27 137 GLN A O 1
ATOM 1014 N N . GLY A 1 130 ? 23.910 5.273 62.074 1.00 48.53 138 GLY A N 1
ATOM 1015 C CA . GLY A 1 130 ? 24.738 5.104 63.258 1.00 46.75 138 GLY A CA 1
ATOM 1016 C C . GLY A 1 130 ? 25.870 6.100 63.377 1.00 51.81 138 GLY A C 1
ATOM 1017 O O . GLY A 1 130 ? 26.951 5.750 63.864 1.00 49.04 138 GLY A O 1
ATOM 1018 N N . LEU A 1 131 ? 25.662 7.328 62.917 1.00 47.07 139 LEU A N 1
ATOM 1019 C CA . LEU A 1 131 ? 26.641 8.399 63.005 1.00 46.61 139 LEU A CA 1
ATOM 1020 C C . LEU A 1 131 ? 26.058 9.500 63.876 1.00 46.29 139 LEU A C 1
ATOM 1021 O O . LEU A 1 131 ? 24.835 9.638 63.977 1.00 49.75 139 LEU A O 1
ATOM 1026 N N . THR A 1 132 ? 26.933 10.310 64.476 1.00 42.25 140 THR A N 1
ATOM 1027 C CA . THR A 1 132 ? 26.474 11.563 65.079 1.00 46.85 140 THR A CA 1
ATOM 1028 C C . THR A 1 132 ? 26.066 12.552 63.982 1.00 41.82 140 THR A C 1
ATOM 1029 O O . THR A 1 132 ? 26.304 12.324 62.796 1.00 46.72 140 THR A O 1
ATOM 1033 N N . ARG A 1 133 ? 25.494 13.695 64.394 1.00 43.22 141 ARG A N 1
ATOM 1034 C CA . ARG A 1 133 ? 25.050 14.699 63.422 1.00 41.92 141 ARG A CA 1
ATOM 1035 C C . ARG A 1 133 ? 26.225 15.268 62.616 1.00 46.08 141 ARG A C 1
ATOM 1036 O O . ARG A 1 133 ? 26.125 15.435 61.386 1.00 50.63 141 ARG A O 1
ATOM 1044 N N . GLU A 1 134 ? 27.344 15.559 63.283 1.00 40.64 142 GLU A N 1
ATOM 1045 C CA . GLU A 1 134 ? 28.496 16.145 62.603 1.00 40.03 142 GLU A CA 1
ATOM 1046 C C . GLU A 1 134 ? 29.110 15.165 61.607 1.00 39.47 142 GLU A C 1
ATOM 1047 O O . GLU A 1 134 ? 29.405 15.529 60.464 1.00 43.57 142 GLU A O 1
ATOM 1053 N N . GLU A 1 135 ? 29.279 13.908 62.024 1.00 46.37 143 GLU A N 1
ATOM 1054 C CA . GLU A 1 135 ? 29.746 12.852 61.121 1.00 45.36 143 GLU A CA 1
ATOM 1055 C C . GLU A 1 135 ? 28.849 12.728 59.880 1.00 40.50 143 GLU A C 1
ATOM 1056 O O . GLU A 1 135 ? 29.324 12.802 58.732 1.00 41.92 143 GLU A O 1
ATOM 1062 N N . PHE A 1 136 ? 27.543 12.518 60.104 1.00 35.58 144 PHE A N 1
ATOM 1063 C CA . PHE A 1 136 ? 26.590 12.443 59.012 1.00 36.10 144 PHE A CA 1
ATOM 1064 C C . PHE A 1 136 ? 26.752 13.633 58.079 1.00 38.94 144 PHE A C 1
ATOM 1065 O O . PHE A 1 136 ? 26.880 13.448 56.871 1.00 42.27 144 PHE A O 1
ATOM 1073 N N . ASN A 1 137 ? 26.792 14.861 58.617 1.00 34.40 145 ASN A N 1
ATOM 1074 C CA . ASN A 1 137 ? 26.887 16.025 57.737 1.00 33.37 145 ASN A CA 1
ATOM 1075 C C . ASN A 1 137 ? 28.184 16.005 56.902 1.00 39.35 145 ASN A C 1
ATOM 1076 O O . ASN A 1 137 ? 28.153 16.283 55.696 1.00 35.52 145 ASN A O 1
ATOM 1081 N N . SER A 1 138 ? 29.325 15.631 57.500 1.00 37.16 146 SER A N 1
ATOM 1082 C CA . SER A 1 138 ? 30.552 15.653 56.704 1.00 40.20 146 SER A CA 1
ATOM 1083 C C . SER A 1 138 ? 30.466 14.668 55.553 1.00 41.14 146 SER A C 1
ATOM 1084 O O . SER A 1 138 ? 30.820 15.012 54.413 1.00 44.25 146 SER A O 1
ATOM 1087 N N . GLU A 1 139 ? 29.937 13.461 55.810 1.00 40.98 147 GLU A N 1
ATOM 1088 C CA . GLU A 1 139 ? 29.713 12.503 54.717 1.00 43.20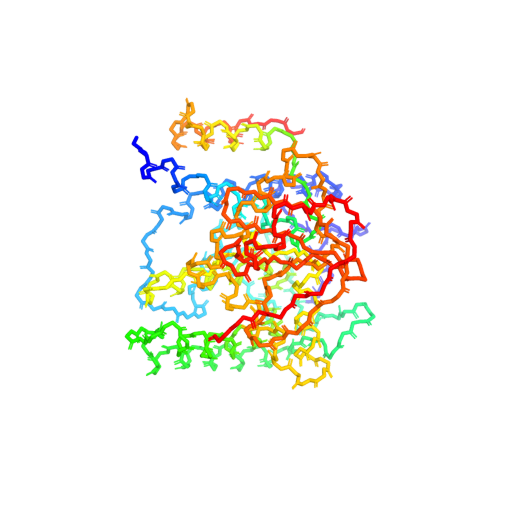 147 GLU A CA 1
ATOM 1089 C C . GLU A 1 139 ? 28.689 13.023 53.682 1.00 39.42 147 GLU A C 1
ATOM 1090 O O . GLU A 1 139 ? 28.945 13.067 52.453 1.00 37.13 147 GLU A O 1
ATOM 1096 N N . ALA A 1 140 ? 27.509 13.410 54.170 1.00 35.56 148 ALA A N 1
ATOM 1097 C CA . ALA A 1 140 ? 26.443 13.889 53.305 1.00 29.26 148 ALA A CA 1
ATOM 1098 C C . ALA A 1 140 ? 26.928 14.990 52.365 1.00 32.20 148 ALA A C 1
ATOM 1099 O O . ALA A 1 140 ? 26.552 15.012 51.193 1.00 41.77 148 ALA A O 1
ATOM 1101 N N . ILE A 1 141 ? 27.798 15.886 52.849 1.00 27.06 149 ILE A N 1
ATOM 1102 C CA . ILE A 1 141 ? 28.235 17.018 52.027 1.00 29.40 149 ILE A CA 1
ATOM 1103 C C . ILE A 1 141 ? 28.985 16.531 50.777 1.00 35.22 149 ILE A C 1
ATOM 1104 O O . ILE A 1 141 ? 28.678 16.942 49.652 1.00 26.44 149 ILE A O 1
ATOM 1109 N N . GLU A 1 142 ? 29.947 15.615 50.948 1.00 30.25 150 GLU A N 1
ATOM 1110 C CA . GLU A 1 142 ? 30.634 15.020 49.801 1.00 40.27 150 GLU A CA 1
ATOM 1111 C C . GLU A 1 142 ? 29.654 14.429 48.786 1.00 27.01 150 GLU A C 1
ATOM 1112 O O . GLU A 1 142 ? 29.754 14.724 47.582 1.00 28.98 150 GLU A O 1
ATOM 1118 N N . LEU A 1 143 ? 28.692 13.590 49.241 1.00 26.55 151 LEU A N 1
ATOM 1119 C CA . LEU A 1 143 ? 27.684 13.084 48.275 1.00 29.21 151 LEU A CA 1
ATOM 1120 C C . LEU A 1 143 ? 26.826 14.201 47.655 1.00 31.75 151 LEU A C 1
ATOM 1121 O O . LEU A 1 143 ? 26.435 14.123 46.483 1.00 32.50 151 LEU A O 1
ATOM 1126 N N . PHE A 1 144 ? 26.525 15.251 48.412 1.00 28.44 152 PHE A N 1
ATOM 1127 C CA . PHE A 1 144 ? 25.660 16.292 47.883 1.00 24.48 152 PHE A CA 1
ATOM 1128 C C . PHE A 1 144 ? 26.395 17.125 46.824 1.00 33.11 152 PHE A C 1
ATOM 1129 O O . PHE A 1 144 ? 25.824 17.442 45.774 1.00 33.83 152 PHE A O 1
ATOM 1137 N N . ASN A 1 145 ? 27.669 17.459 47.066 1.00 28.57 153 ASN A N 1
ATOM 1138 C CA . ASN A 1 145 ? 28.456 18.183 46.071 1.00 29.52 153 ASN A CA 1
ATOM 1139 C C . ASN A 1 145 ? 28.589 17.354 44.804 1.00 37.72 153 ASN A C 1
ATOM 1140 O O . ASN A 1 145 ? 28.407 17.869 43.683 1.00 36.86 153 ASN A O 1
ATOM 1145 N N . SER A 1 146 ? 28.869 16.057 44.962 1.00 29.91 154 SER A N 1
ATOM 1146 C CA . SER A 1 146 ? 29.002 15.203 43.780 1.00 36.83 154 SER A CA 1
ATOM 1147 C C . SER A 1 146 ? 27.691 15.126 42.973 1.00 38.89 154 SER A C 1
ATOM 1148 O O . SER A 1 146 ? 27.691 15.280 41.739 1.00 31.93 154 SER A O 1
ATOM 1151 N N . LEU A 1 147 ? 26.561 14.876 43.648 1.00 34.38 155 LEU A N 1
ATOM 1152 C CA . LEU A 1 147 ? 25.282 14.877 42.926 1.00 34.61 155 LEU A CA 1
ATOM 1153 C C . LEU A 1 147 ? 24.986 16.232 42.295 1.00 35.48 155 LEU A C 1
ATOM 1154 O O . LEU A 1 147 ? 24.311 16.294 41.262 1.00 25.14 155 LEU A O 1
ATOM 1159 N N . ASN A 1 148 ? 25.457 17.328 42.915 1.00 29.29 156 ASN A N 1
ATOM 1160 C CA . ASN A 1 148 ? 25.276 18.645 42.302 1.00 37.57 156 ASN A CA 1
ATOM 1161 C C . ASN A 1 148 ? 25.946 18.701 40.945 1.00 32.40 156 ASN A C 1
ATOM 1162 O O . ASN A 1 148 ? 25.376 19.237 39.987 1.00 34.34 156 ASN A O 1
ATOM 1167 N N . GLN A 1 149 ? 27.186 18.186 40.868 1.00 30.89 157 GLN A N 1
ATOM 1168 C CA . GLN A 1 149 ? 27.943 18.215 39.625 1.00 35.22 157 GLN A CA 1
ATOM 1169 C C . GLN A 1 149 ? 27.367 17.244 38.597 1.00 40.49 157 GLN A C 1
ATOM 1170 O O . GLN A 1 149 ? 27.396 17.528 37.389 1.00 45.31 157 GLN A O 1
ATOM 1176 N N . LEU A 1 150 ? 26.819 16.117 39.053 1.00 35.57 158 LEU A N 1
ATOM 1177 C CA . LEU A 1 150 ? 26.387 15.093 38.119 1.00 28.71 158 LEU A CA 1
ATOM 1178 C C . LEU A 1 150 ? 25.103 15.525 37.414 1.00 27.11 158 LEU A C 1
ATOM 1179 O O . LEU A 1 150 ? 25.030 15.497 36.176 1.00 30.29 158 LEU A O 1
ATOM 1184 N N . HIS A 1 151 ? 24.107 16.016 38.183 1.00 37.57 159 HIS A N 1
ATOM 1185 C CA . HIS A 1 151 ? 22.953 16.752 37.653 1.00 29.63 159 HIS A CA 1
ATOM 1186 C C . HIS A 1 151 ? 22.311 15.846 36.611 1.00 34.36 159 HIS A C 1
ATOM 1187 O O . HIS A 1 151 ? 22.237 16.188 35.424 1.00 41.16 159 HIS A O 1
ATOM 1194 N N . PRO A 1 152 ? 22.004 14.613 37.001 1.00 27.88 160 PRO A N 1
ATOM 1195 C CA . PRO A 1 152 ? 21.792 13.555 36.006 1.00 26.62 160 PRO A CA 1
ATOM 1196 C C . PRO A 1 152 ? 20.474 13.619 35.254 1.00 34.87 160 PRO A C 1
ATOM 1197 O O . PRO A 1 152 ? 20.308 12.779 34.352 1.00 29.94 160 PRO A O 1
ATOM 1201 N N . PHE A 1 153 ? 19.493 14.455 35.651 1.00 27.71 161 PHE A N 1
ATOM 1202 C CA . PHE A 1 153 ? 18.200 14.490 34.963 1.00 33.46 161 PHE A CA 1
ATOM 1203 C C . PHE A 1 153 ? 18.127 15.653 33.978 1.00 32.12 161 PHE A C 1
ATOM 1204 O O . PHE A 1 153 ? 18.848 16.643 34.098 1.00 35.11 161 PHE A O 1
ATOM 1212 N N . ARG A 1 154 ? 17.292 15.473 32.947 1.00 33.12 162 ARG A N 1
ATOM 1213 C CA . ARG A 1 154 ? 17.023 16.543 31.992 1.00 35.88 162 ARG A CA 1
ATOM 1214 C C . ARG A 1 154 ? 16.443 17.786 32.668 1.00 40.67 162 ARG A C 1
ATOM 1215 O O . ARG A 1 154 ? 16.790 18.917 32.291 1.00 37.69 162 ARG A O 1
ATOM 1223 N N . GLU A 1 155 ? 15.528 17.599 33.635 1.00 37.55 163 GLU A N 1
ATOM 1224 C CA . GLU A 1 155 ? 14.956 18.679 34.440 1.00 26.71 163 GLU A CA 1
ATOM 1225 C C . GLU A 1 155 ? 14.454 18.110 35.785 1.00 34.56 163 GLU A C 1
ATOM 1226 O O . GLU A 1 155 ? 14.170 16.909 35.900 1.00 30.62 163 GLU A O 1
ATOM 1232 N N . GLY A 1 156 ? 14.364 18.988 36.809 1.00 25.41 164 GLY A N 1
ATOM 1233 C CA . GLY A 1 156 ? 14.011 18.588 38.156 1.00 24.85 164 GLY A CA 1
ATOM 1234 C C . GLY A 1 156 ? 15.146 18.060 39.048 1.00 35.14 164 GLY A C 1
ATOM 1235 O O . GLY A 1 156 ? 14.876 17.297 40.001 1.00 36.81 164 GLY A O 1
ATOM 1236 N N . ASN A 1 157 ? 16.399 18.465 38.799 1.00 26.01 165 ASN A N 1
ATOM 1237 C CA . ASN A 1 157 ? 17.535 17.928 39.568 1.00 30.25 165 ASN A CA 1
ATOM 1238 C C . ASN A 1 157 ? 17.571 18.452 41.006 1.00 25.62 165 ASN A C 1
ATOM 1239 O O . ASN A 1 157 ? 17.741 17.678 41.968 1.00 30.54 165 ASN A O 1
ATOM 1244 N N . GLY A 1 158 ? 17.382 19.749 41.188 1.00 24.64 166 GLY A N 1
ATOM 1245 C CA . GLY A 1 158 ? 17.422 20.280 42.543 1.00 28.87 166 GLY A CA 1
ATOM 1246 C C . GLY A 1 158 ? 16.352 19.685 43.435 1.00 30.27 166 GLY A C 1
ATOM 1247 O O . GLY A 1 158 ? 16.637 19.309 44.583 1.00 29.82 166 GLY A O 1
ATOM 1248 N N . ARG A 1 159 ? 15.108 19.556 42.906 1.00 26.05 167 ARG A N 1
ATOM 1249 C CA . ARG A 1 159 ? 13.977 19.120 43.733 1.00 30.31 167 ARG A CA 1
ATOM 1250 C C . ARG A 1 159 ? 14.125 17.660 44.147 1.00 33.32 167 ARG A C 1
ATOM 1251 O O . ARG A 1 159 ? 13.900 17.309 45.323 1.00 28.64 167 ARG A O 1
ATOM 1259 N N . THR A 1 160 ? 14.592 16.816 43.207 1.00 32.30 168 THR A N 1
ATOM 1260 C CA . THR A 1 160 ? 14.831 15.401 43.486 1.00 32.16 168 THR A CA 1
ATOM 1261 C C . THR A 1 160 ? 15.978 15.196 44.482 1.00 33.56 168 THR A C 1
ATOM 1262 O O . THR A 1 160 ? 15.868 14.408 45.443 1.00 28.10 168 THR A O 1
ATOM 1266 N N . GLN A 1 161 ? 17.090 15.893 44.255 1.00 32.76 169 GLN A N 1
ATOM 1267 C CA . GLN A 1 161 ? 18.240 15.805 45.157 1.00 39.19 169 GLN A CA 1
ATOM 1268 C C . GLN A 1 161 ? 17.883 16.252 46.580 1.00 35.83 169 GLN A C 1
ATOM 1269 O O . GLN A 1 161 ? 18.263 15.596 47.572 1.00 30.96 169 GLN A O 1
ATOM 1275 N N . ARG A 1 162 ? 17.169 17.383 46.709 1.00 22.80 170 ARG A N 1
ATOM 1276 C CA . ARG A 1 162 ? 16.829 17.859 48.055 1.00 34.19 170 ARG A CA 1
ATOM 1277 C C . ARG A 1 162 ? 15.990 16.817 48.791 1.00 38.62 170 ARG A C 1
ATOM 1278 O O . ARG A 1 162 ? 16.327 16.416 49.921 1.00 27.29 170 ARG A O 1
ATOM 1286 N N . LEU A 1 163 ? 14.935 16.300 48.124 1.00 35.76 171 LEU A N 1
ATOM 1287 C CA . LEU A 1 163 ? 14.121 15.276 48.773 1.00 29.62 171 LEU A CA 1
ATOM 1288 C C . LEU A 1 163 ? 14.955 14.035 49.129 1.00 29.95 171 LEU A C 1
ATOM 1289 O O . LEU A 1 163 ? 14.743 13.411 50.181 1.00 31.03 171 LEU A O 1
ATOM 1294 N N . PHE A 1 164 ? 15.899 13.663 48.263 1.00 31.69 172 PHE A N 1
ATOM 1295 C CA . PHE A 1 164 ? 16.754 12.510 48.557 1.00 37.25 172 PHE A CA 1
ATOM 1296 C C . PHE A 1 164 ? 17.547 12.756 49.832 1.00 35.79 172 PHE A C 1
ATOM 1297 O O . PHE A 1 164 ? 17.639 11.874 50.701 1.00 36.66 172 PHE A O 1
ATOM 1305 N N . PHE A 1 165 ? 18.064 13.970 50.005 1.00 35.29 173 PHE A N 1
ATOM 1306 C CA . PHE A 1 165 ? 18.919 14.172 51.173 1.00 37.06 173 PHE A CA 1
ATOM 1307 C C . PHE A 1 165 ? 18.118 14.420 52.445 1.00 37.79 173 PHE A C 1
ATOM 1308 O O . PHE A 1 165 ? 18.603 14.077 53.530 1.00 44.26 173 PHE A O 1
ATOM 1316 N N . GLU A 1 166 ? 16.873 14.914 52.326 1.00 39.72 174 GLU A N 1
ATOM 1317 C CA . GLU A 1 166 ? 15.985 15.023 53.490 1.00 39.33 174 GLU A CA 1
ATOM 1318 C C . GLU A 1 166 ? 15.622 13.643 54.014 1.00 34.14 174 GLU A C 1
ATOM 1319 O O . GLU A 1 166 ? 15.677 13.384 55.226 1.00 36.99 174 GLU A O 1
ATOM 1325 N N . ASN A 1 167 ? 15.247 12.748 53.108 1.00 34.24 175 ASN A N 1
ATOM 1326 C CA . ASN A 1 167 ? 14.870 11.398 53.493 1.00 30.42 175 ASN A CA 1
ATOM 1327 C C . ASN A 1 167 ? 16.079 10.591 53.965 1.00 30.62 175 ASN A C 1
ATOM 1328 O O . ASN A 1 167 ? 15.990 9.833 54.944 1.00 32.76 175 ASN A O 1
ATOM 1333 N N . LEU A 1 168 ? 17.219 10.748 53.297 1.00 32.02 176 LEU A N 1
ATOM 1334 C CA . LEU A 1 168 ? 18.458 10.137 53.774 1.00 30.98 176 LEU A CA 1
ATOM 1335 C C . LEU A 1 168 ? 18.776 10.566 55.208 1.00 35.19 176 LEU A C 1
ATOM 1336 O O . LEU A 1 168 ? 19.096 9.726 56.064 1.00 34.09 176 LEU A O 1
ATOM 1341 N N . ALA A 1 169 ? 18.716 11.873 55.491 1.00 35.42 177 ALA A N 1
ATOM 1342 C CA . ALA A 1 169 ? 18.961 12.299 56.877 1.00 35.78 177 ALA A CA 1
ATOM 1343 C C . ALA A 1 169 ? 17.930 11.720 57.831 1.00 41.37 177 ALA A C 1
ATOM 1344 O O . ALA A 1 169 ? 18.256 11.350 58.967 1.00 37.93 177 ALA A O 1
ATOM 1346 N N . LYS A 1 170 ? 16.657 11.695 57.416 1.00 43.88 178 LYS A N 1
ATOM 1347 C CA . LYS A 1 170 ? 15.627 11.184 58.310 1.00 41.30 178 LYS A CA 1
ATOM 1348 C C . LYS A 1 170 ? 15.887 9.729 58.649 1.00 40.80 178 LYS A C 1
ATOM 1349 O O . LYS A 1 170 ? 15.706 9.313 59.799 1.00 34.78 178 LYS A O 1
ATOM 1355 N N . ALA A 1 171 ? 16.334 8.935 57.669 1.00 44.42 179 ALA A N 1
ATOM 1356 C CA . ALA A 1 171 ? 16.520 7.514 57.972 1.00 49.69 179 ALA A CA 1
ATOM 1357 C C . ALA A 1 171 ? 17.776 7.284 58.809 1.00 46.51 179 ALA A C 1
ATOM 1358 O O . ALA A 1 171 ? 17.838 6.317 59.578 1.00 49.64 179 ALA A O 1
ATOM 1360 N N . ALA A 1 172 ? 18.755 8.181 58.722 1.00 44.48 180 ALA A N 1
ATOM 1361 C CA . ALA A 1 172 ? 19.954 8.096 59.550 1.00 44.29 180 ALA A CA 1
ATOM 1362 C C . ALA A 1 172 ? 19.764 8.724 60.924 1.00 46.67 180 ALA A C 1
ATOM 1363 O O . ALA A 1 172 ? 2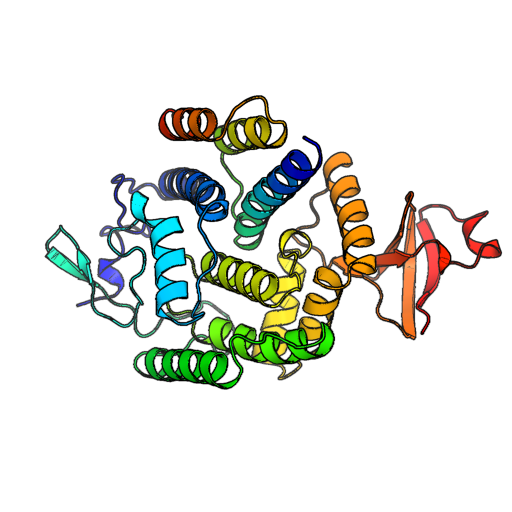0.708 8.741 61.717 1.00 44.94 180 ALA A O 1
ATOM 1365 N N . GLY A 1 173 ? 18.577 9.242 61.220 1.00 44.93 181 GLY A N 1
ATOM 1366 C CA . GLY A 1 173 ? 18.296 9.797 62.524 1.00 37.48 181 GLY A CA 1
ATOM 1367 C C . GLY A 1 173 ? 18.635 11.260 62.695 1.00 41.70 181 GLY A C 1
ATOM 1368 O O . GLY A 1 173 ? 18.838 11.702 63.837 1.00 40.34 181 GLY A O 1
ATOM 1369 N N . HIS A 1 174 ? 18.711 12.023 61.609 1.00 33.23 182 HIS A N 1
ATOM 1370 C CA . HIS A 1 174 ? 19.015 13.455 61.664 1.00 40.45 182 HIS A CA 1
ATOM 1371 C C . HIS A 1 174 ? 18.018 14.181 60.776 1.00 44.95 182 HIS A C 1
ATOM 1372 O O . HIS A 1 174 ? 17.019 13.592 60.346 1.00 52.38 182 HIS A O 1
ATOM 1379 N N . GLN A 1 175 ? 18.235 15.464 60.543 1.00 45.91 183 GLN A N 1
ATOM 1380 C CA . GLN A 1 175 ? 17.348 16.217 59.674 1.00 44.15 183 GLN A CA 1
ATOM 1381 C C . GLN A 1 175 ? 18.156 17.244 58.907 1.00 37.91 183 GLN A C 1
ATOM 1382 O O . GLN A 1 175 ? 19.215 17.702 59.362 1.00 37.70 183 GLN A O 1
ATOM 1388 N N . LEU A 1 176 ? 17.634 17.592 57.732 1.00 30.24 184 LEU A N 1
ATOM 1389 C CA . LEU A 1 176 ? 18.158 18.660 56.892 1.00 37.10 184 LEU A CA 1
ATOM 1390 C C . LEU A 1 176 ? 16.949 19.497 56.488 1.00 41.00 184 LEU A C 1
ATOM 1391 O O . LEU A 1 176 ? 16.086 19.027 55.735 1.00 33.63 184 LEU A O 1
ATOM 1396 N N . ASN A 1 177 ? 16.871 20.737 56.956 1.00 37.09 185 ASN A N 1
ATOM 1397 C CA . ASN A 1 177 ? 15.649 21.503 56.707 1.00 29.41 185 ASN A CA 1
ATOM 1398 C C . ASN A 1 177 ? 15.949 22.570 55.661 1.00 32.34 185 ASN A C 1
ATOM 1399 O O . ASN A 1 177 ? 16.285 23.712 56.001 1.00 35.77 185 ASN A O 1
ATOM 1404 N N . PHE A 1 178 ? 15.669 22.226 54.396 1.00 31.67 186 PHE A N 1
ATOM 1405 C CA . PHE A 1 178 ? 16.078 23.052 53.272 1.00 33.65 186 PHE A CA 1
ATOM 1406 C C . PHE A 1 178 ? 15.165 24.242 53.093 1.00 40.06 186 PHE A C 1
ATOM 1407 O O . PHE A 1 178 ? 15.556 25.229 52.453 1.00 38.95 186 PHE A O 1
ATOM 1415 N N . SER A 1 179 ? 13.973 24.184 53.677 1.00 39.08 187 SER A N 1
ATOM 1416 C CA . SER A 1 179 ? 13.084 25.319 53.575 1.00 32.81 187 SER A CA 1
ATOM 1417 C C . SER A 1 179 ? 13.618 26.526 54.331 1.00 32.86 187 SER A C 1
ATOM 1418 O O . SER A 1 179 ? 13.047 27.616 54.220 1.00 35.07 187 SER A O 1
ATOM 1421 N N . LEU A 1 180 ? 14.692 26.375 55.094 1.00 39.21 188 LEU A N 1
ATOM 1422 C CA . LEU A 1 180 ? 15.257 27.500 55.824 1.00 36.91 188 LEU A CA 1
ATOM 1423 C C . LEU A 1 180 ? 16.369 28.195 55.041 1.00 36.91 188 LEU A C 1
ATOM 1424 O O . LEU A 1 180 ? 16.948 29.173 55.552 1.00 33.08 188 LEU A O 1
ATOM 1429 N N . ILE A 1 181 ? 16.650 27.716 53.822 1.00 29.40 189 ILE A N 1
ATOM 1430 C CA . ILE A 1 181 ? 17.778 28.166 52.988 1.00 33.35 189 ILE A CA 1
ATOM 1431 C C . ILE A 1 181 ? 17.223 28.995 51.843 1.00 34.18 189 ILE A C 1
ATOM 1432 O O . ILE A 1 181 ? 16.398 28.486 51.083 1.00 42.92 189 ILE A O 1
ATOM 1437 N N . THR A 1 182 ? 17.697 30.235 51.680 1.00 29.36 190 THR A N 1
ATOM 1438 C CA . THR A 1 182 ? 17.301 31.091 50.551 1.00 27.91 190 THR A CA 1
ATOM 1439 C C . THR A 1 182 ? 18.033 30.728 49.239 1.00 32.45 190 THR A C 1
ATOM 1440 O O . THR A 1 182 ? 19.114 30.129 49.231 1.00 32.03 190 THR A O 1
ATOM 1444 N N . LYS A 1 183 ? 17.435 31.157 48.122 1.00 28.40 191 LYS A N 1
ATOM 1445 C CA . LYS A 1 183 ? 18.002 30.906 46.808 1.00 29.01 191 LYS A CA 1
ATOM 1446 C C . LYS A 1 183 ? 19.413 31.489 46.700 1.00 28.90 191 LYS A C 1
ATOM 1447 O O . LYS A 1 183 ? 20.337 30.854 46.154 1.00 29.42 191 LYS A O 1
ATOM 1453 N N . GLU A 1 184 ? 19.592 32.675 47.255 1.00 38.48 192 GLU A N 1
ATOM 1454 C CA . GLU A 1 184 ? 20.898 33.319 47.317 1.00 37.33 192 GLU A CA 1
ATOM 1455 C C . GLU A 1 184 ? 21.938 32.462 48.049 1.00 34.05 192 GLU A C 1
ATOM 1456 O O . GLU A 1 184 ? 23.054 32.252 47.540 1.00 27.00 192 GLU A O 1
ATOM 1462 N N . ARG A 1 185 ? 21.613 32.009 49.271 1.00 34.72 193 ARG A N 1
ATOM 1463 C CA . ARG A 1 185 ? 22.601 31.281 50.077 1.00 38.40 193 ARG A CA 1
ATOM 1464 C C . ARG A 1 185 ? 22.973 29.954 49.412 1.00 35.75 193 ARG A C 1
ATOM 1465 O O . ARG A 1 185 ? 24.161 29.612 49.335 1.00 36.67 193 ARG A O 1
ATOM 1473 N N . MET A 1 186 ? 21.970 29.246 48.843 1.00 26.89 194 MET A N 1
ATOM 1474 C CA . MET A 1 186 ? 22.218 28.006 48.100 1.00 29.45 194 MET A CA 1
ATOM 1475 C C . MET A 1 186 ? 23.245 28.228 46.991 1.00 31.47 194 MET A C 1
ATOM 1476 O O . MET A 1 186 ? 24.187 27.431 46.832 1.00 28.68 194 MET A O 1
ATOM 1481 N N . MET A 1 187 ? 23.089 29.326 46.228 1.00 30.30 195 MET A N 1
ATOM 1482 C CA . MET A 1 187 ? 24.006 29.553 45.121 1.00 29.26 195 MET A CA 1
ATOM 1483 C C . MET A 1 187 ? 25.410 29.938 45.623 1.00 38.01 195 MET A C 1
ATOM 1484 O O . MET A 1 187 ? 26.423 29.459 45.081 1.00 36.62 195 MET A O 1
ATOM 1489 N N . VAL A 1 188 ? 25.497 30.778 46.669 1.00 32.64 196 VAL A N 1
ATOM 1490 C CA . VAL A 1 188 ? 26.807 31.106 47.249 1.00 28.88 196 VAL A CA 1
ATOM 1491 C C . VAL A 1 188 ? 27.546 29.820 47.666 1.00 28.83 196 VAL A C 1
ATOM 1492 O O . VAL A 1 188 ? 28.736 29.639 47.362 1.00 29.49 196 VAL A O 1
ATOM 1496 N N . ALA A 1 189 ? 26.856 28.925 48.395 1.00 23.94 197 ALA A N 1
ATOM 1497 C CA . ALA A 1 189 ? 27.480 27.685 48.892 1.00 40.52 197 ALA A CA 1
ATOM 1498 C C . ALA A 1 189 ? 27.959 26.808 47.735 1.00 30.71 197 ALA A C 1
ATOM 1499 O O . ALA A 1 189 ? 29.112 26.356 47.723 1.00 31.46 197 ALA A O 1
ATOM 1501 N N . SER A 1 190 ? 27.087 26.582 46.737 1.00 26.80 198 SER A N 1
ATOM 1502 C CA . SER A 1 190 ? 27.445 25.696 45.630 1.00 24.14 198 SER A CA 1
ATOM 1503 C C . SER A 1 190 ? 28.616 26.248 44.834 1.00 30.82 198 SER A C 1
ATOM 1504 O O . SER A 1 190 ? 29.525 25.496 44.469 1.00 36.96 198 SER A O 1
ATOM 1507 N N . VAL A 1 191 ? 28.606 27.554 44.520 1.00 24.69 199 VAL A N 1
ATOM 1508 C CA . VAL A 1 191 ? 29.715 28.012 43.696 1.00 36.87 199 VAL A CA 1
ATOM 1509 C C . VAL A 1 191 ? 30.988 28.122 44.524 1.00 35.02 199 VAL A C 1
ATOM 1510 O O . VAL A 1 191 ? 32.097 27.974 43.978 1.00 33.03 199 VAL A O 1
ATOM 1514 N N . ALA A 1 192 ? 30.883 28.345 45.842 1.00 31.97 200 ALA A N 1
ATOM 1515 C CA . ALA A 1 192 ? 32.103 28.229 46.645 1.00 33.40 200 ALA A CA 1
ATOM 1516 C C . ALA A 1 192 ? 32.706 26.841 46.458 1.00 34.57 200 ALA A C 1
ATOM 1517 O O . ALA A 1 192 ? 33.908 26.719 46.209 1.00 35.05 200 ALA A O 1
ATOM 1519 N N . VAL A 1 193 ? 31.869 25.786 46.459 1.00 31.46 201 VAL A N 1
ATOM 1520 C CA . VAL A 1 193 ? 32.422 24.453 46.195 1.00 39.79 201 VAL A CA 1
ATOM 1521 C C . VAL A 1 193 ? 33.022 24.383 44.791 1.00 40.10 201 VAL A C 1
ATOM 1522 O O . VAL A 1 193 ? 34.187 24.018 44.605 1.00 32.83 201 VAL A O 1
ATOM 1526 N N . ALA A 1 194 ? 32.189 24.648 43.777 1.00 39.96 202 ALA A N 1
ATOM 1527 C CA . ALA A 1 194 ? 32.523 24.287 42.407 1.00 39.54 202 ALA A CA 1
ATOM 1528 C C . ALA A 1 194 ? 33.606 25.183 41.843 1.00 35.16 202 ALA A C 1
ATOM 1529 O O . ALA A 1 194 ? 34.438 24.732 41.062 1.00 39.57 202 ALA A O 1
ATOM 1531 N N . GLU A 1 195 ? 33.636 26.432 42.257 1.00 39.64 203 GLU A N 1
ATOM 1532 C CA . GLU A 1 195 ? 34.572 27.424 41.743 1.00 44.34 203 GLU A CA 1
ATOM 1533 C C . GLU A 1 195 ? 35.823 27.551 42.619 1.00 48.20 203 GLU A C 1
ATOM 1534 O O . GLU A 1 195 ? 36.932 27.658 42.073 1.00 51.47 203 GLU A O 1
ATOM 1540 N N . ASN A 1 196 ? 35.675 27.722 43.942 1.00 40.59 204 ASN A N 1
ATOM 1541 C CA . ASN A 1 196 ? 36.837 28.033 44.788 1.00 39.54 204 ASN A CA 1
ATOM 1542 C C . ASN A 1 196 ? 37.443 26.841 45.540 1.00 38.10 204 ASN A C 1
ATOM 1543 O O . ASN A 1 196 ? 38.389 27.043 46.333 1.00 41.31 204 ASN A O 1
ATOM 1548 N N . GLY A 1 197 ? 36.941 25.627 45.361 1.00 33.37 205 GLY A N 1
ATOM 1549 C CA . GLY A 1 197 ? 37.362 24.537 46.251 1.00 46.26 205 GLY A CA 1
ATOM 1550 C C . GLY A 1 197 ? 37.144 24.758 47.749 1.00 43.98 205 GLY A C 1
ATOM 1551 O O . GLY A 1 197 ? 37.884 24.207 48.569 1.00 44.77 205 GLY A O 1
ATOM 1552 N N . ASP A 1 198 ? 36.154 25.550 48.128 1.00 35.03 206 ASP A N 1
ATOM 1553 C CA . ASP A 1 198 ? 35.971 25.987 49.508 1.00 37.48 206 ASP A CA 1
ATOM 1554 C C . ASP A 1 198 ? 34.692 25.364 50.083 1.00 46.67 206 ASP A C 1
ATOM 1555 O O . ASP A 1 198 ? 33.580 25.689 49.634 1.00 41.48 206 ASP A O 1
ATOM 1560 N N . LEU A 1 199 ? 34.848 24.477 51.081 1.00 38.74 207 LEU A N 1
ATOM 1561 C CA . LEU A 1 199 ? 33.707 23.750 51.634 1.00 37.09 207 LEU A CA 1
ATOM 1562 C C . LEU A 1 199 ? 32.980 24.485 52.760 1.00 44.28 207 LEU A C 1
ATOM 1563 O O . LEU A 1 199 ? 31.828 24.131 53.056 1.00 38.66 207 LEU A O 1
ATOM 1568 N N . GLU A 1 200 ? 33.612 25.491 53.385 1.00 45.14 208 GLU A N 1
ATOM 1569 C CA . GLU A 1 200 ? 33.022 26.127 54.571 1.00 44.06 208 GLU A CA 1
ATOM 1570 C C . GLU A 1 200 ? 31.601 26.595 54.359 1.00 40.02 208 GLU A C 1
ATOM 1571 O O . GLU A 1 200 ? 30.717 26.146 55.123 1.00 36.67 208 GLU A O 1
ATOM 1577 N N . PRO A 1 201 ? 31.265 27.428 53.359 1.00 41.84 209 PRO A N 1
ATOM 1578 C CA . PRO A 1 201 ? 29.863 27.870 53.225 1.00 33.90 209 PRO A CA 1
ATOM 1579 C C . PRO A 1 201 ? 28.880 26.711 53.219 1.00 32.17 209 PRO A C 1
ATOM 1580 O O . PRO A 1 201 ? 27.859 26.796 53.899 1.00 35.42 209 PRO A O 1
ATOM 1584 N N . MET A 1 202 ? 29.189 25.615 52.512 1.00 25.67 210 MET A N 1
ATOM 1585 C CA . MET A 1 202 ? 28.308 24.446 52.496 1.00 36.57 210 MET A CA 1
ATOM 1586 C C . MET A 1 202 ? 28.225 23.748 53.861 1.00 40.54 210 MET A C 1
ATOM 1587 O O . MET A 1 202 ? 27.126 23.383 54.316 1.00 33.19 210 MET A O 1
ATOM 1592 N N . GLN A 1 203 ? 29.367 23.555 54.530 1.00 26.76 211 GLN A N 1
ATOM 1593 C CA . GLN A 1 203 ? 29.342 23.028 55.898 1.00 31.42 211 GLN A CA 1
ATOM 1594 C C . GLN A 1 203 ? 28.483 23.900 56.843 1.00 35.39 211 GLN A C 1
ATOM 1595 O O . GLN A 1 203 ? 27.748 23.372 57.689 1.00 36.60 211 GLN A O 1
ATOM 1601 N N . HIS A 1 204 ? 28.570 25.236 56.720 1.00 32.05 212 HIS A N 1
ATOM 1602 C CA . HIS A 1 204 ? 27.782 26.155 57.551 1.00 33.59 212 HIS A CA 1
ATOM 1603 C C . HIS A 1 204 ? 26.286 26.059 57.218 1.00 39.02 212 HIS A C 1
ATOM 1604 O O . HIS A 1 204 ? 25.430 25.988 58.129 1.00 35.18 212 HIS A O 1
ATOM 1611 N N . LEU A 1 205 ? 25.973 25.969 55.913 1.00 33.22 213 LEU A N 1
ATOM 1612 C CA . LEU A 1 205 ? 24.622 25.663 55.459 1.00 32.08 213 LEU A CA 1
ATOM 1613 C C . LEU A 1 205 ? 24.061 24.411 56.149 1.00 31.19 213 LEU A C 1
ATOM 1614 O O . LEU A 1 205 ? 22.996 24.481 56.781 1.00 34.71 213 LEU A O 1
ATOM 1619 N N . PHE A 1 206 ? 24.748 23.248 56.014 1.00 31.07 214 PHE A N 1
ATOM 1620 C CA . PHE A 1 206 ? 24.258 21.990 56.622 1.00 32.95 214 PHE A CA 1
ATOM 1621 C C . PHE A 1 206 ? 24.145 22.100 58.151 1.00 39.08 214 PHE A C 1
ATOM 1622 O O . PHE A 1 206 ? 23.258 21.469 58.756 1.00 34.26 214 PHE A O 1
ATOM 1630 N N . GLU A 1 207 ? 25.020 22.911 58.794 1.00 38.61 215 GLU A N 1
ATOM 1631 C CA . GLU A 1 207 ? 24.927 23.076 60.250 1.00 39.11 215 GLU A CA 1
ATOM 1632 C C . GLU A 1 207 ? 23.647 23.837 60.664 1.00 37.83 215 GLU A C 1
ATOM 1633 O O . GLU A 1 207 ? 22.924 23.403 61.574 1.00 36.14 215 GLU A O 1
ATOM 1639 N N . ASP A 1 208 ? 23.349 24.955 59.995 1.00 35.37 216 ASP A N 1
ATOM 1640 C CA . ASP A 1 208 ? 22.184 25.768 60.347 1.00 42.07 216 ASP A CA 1
ATOM 1641 C C . ASP A 1 208 ? 20.865 24.998 60.230 1.00 43.77 216 ASP A C 1
ATOM 1642 O O . ASP A 1 208 ? 19.915 25.277 60.982 1.00 36.03 216 ASP A O 1
ATOM 1647 N N . ILE A 1 209 ? 20.760 24.082 59.258 1.00 38.88 217 ILE A N 1
ATOM 1648 C CA . ILE A 1 209 ? 19.499 23.379 58.978 1.00 42.36 217 ILE A CA 1
ATOM 1649 C C . ILE A 1 209 ? 19.444 21.964 59.584 1.00 47.51 217 ILE A C 1
ATOM 1650 O O . ILE A 1 209 ? 18.494 21.216 59.304 1.00 46.06 217 ILE A O 1
ATOM 1655 N N . SER A 1 210 ? 20.452 21.567 60.365 1.00 44.53 218 SER A N 1
ATOM 1656 C CA . SER A 1 210 ? 20.480 20.296 61.104 1.00 44.35 218 SER A CA 1
ATOM 1657 C C . SER A 1 210 ? 20.476 20.508 62.616 1.00 46.07 218 SER A C 1
ATOM 1658 O O . SER A 1 210 ? 19.924 19.684 63.347 1.00 44.63 218 SER A O 1
ATOM 1661 N N . ASN A 1 211 ? 21.279 21.440 63.117 1.00 43.90 219 ASN A N 1
ATOM 1662 C CA . ASN A 1 211 ? 21.259 21.778 64.530 1.00 41.70 219 ASN A CA 1
ATOM 1663 C C . ASN A 1 211 ? 19.870 22.234 64.984 1.00 43.53 219 ASN A C 1
ATOM 1664 O O . ASN A 1 211 ? 19.375 23.280 64.520 1.00 40.54 219 ASN A O 1
ATOM 1669 N N . PRO A 1 212 ? 19.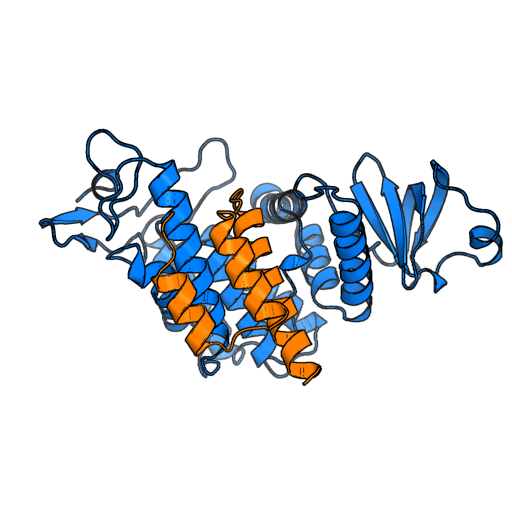230 21.501 65.907 1.00 40.48 220 PRO A N 1
ATOM 1670 C CA . PRO A 1 212 ? 17.891 21.898 66.407 1.00 43.25 220 PRO A CA 1
ATOM 1671 C C . PRO A 1 212 ? 17.819 23.305 66.984 1.00 44.66 220 PRO A C 1
ATOM 1672 O O . PRO A 1 212 ? 16.868 24.054 66.686 1.00 48.48 220 PRO A O 1
ATOM 1676 N N . GLU A 1 213 ? 18.792 23.675 67.826 1.00 39.53 221 GLU A N 1
ATOM 1677 C CA . GLU A 1 213 ? 18.862 25.043 68.323 1.00 47.68 221 GLU A CA 1
ATOM 1678 C C . GLU A 1 213 ? 18.893 26.034 67.167 1.00 52.29 221 GLU A C 1
ATOM 1679 O O . GLU A 1 213 ? 18.267 27.099 67.238 1.00 57.11 221 GLU A O 1
ATOM 1685 N N . LYS A 1 214 ? 19.571 25.690 66.074 1.00 38.26 222 LYS A N 1
ATOM 1686 C CA . LYS A 1 214 ? 19.662 26.694 65.016 1.00 39.35 222 LYS A CA 1
ATOM 1687 C C . LYS A 1 214 ? 18.403 26.725 64.157 1.00 40.77 222 LYS A C 1
ATOM 1688 O O . LYS A 1 214 ? 17.930 27.815 63.759 1.00 38.36 222 LYS A O 1
ATOM 1694 N N . ILE A 1 215 ? 17.794 25.551 63.968 1.00 41.18 223 ILE A N 1
ATOM 1695 C CA . ILE A 1 215 ? 16.553 25.449 63.204 1.00 36.90 223 ILE A CA 1
ATOM 1696 C C . ILE A 1 215 ? 15.441 26.268 63.859 1.00 40.97 223 ILE A C 1
ATOM 1697 O O . ILE A 1 215 ? 14.637 26.911 63.167 1.00 37.22 223 ILE A O 1
ATOM 1702 N N . ARG A 1 216 ? 15.381 26.262 65.201 1.00 45.29 224 ARG A N 1
ATOM 1703 C CA . ARG A 1 216 ? 14.356 27.053 65.889 1.00 47.15 224 ARG A CA 1
ATOM 1704 C C . ARG A 1 216 ? 14.493 28.531 65.542 1.00 44.45 224 ARG A C 1
ATOM 1705 O O . ARG A 1 216 ? 13.487 29.221 65.327 1.00 36.31 224 ARG A O 1
ATOM 1713 N N . LEU A 1 217 ? 15.747 29.030 65.526 1.00 43.00 225 LEU A N 1
ATOM 1714 C CA . LEU A 1 217 ? 16.038 30.440 65.309 1.00 41.15 225 LEU A CA 1
ATOM 1715 C C . LEU A 1 217 ? 15.655 30.868 63.904 1.00 45.13 225 LEU A C 1
ATOM 1716 O O . LEU A 1 217 ? 15.015 31.918 63.718 1.00 44.61 225 LEU A O 1
ATOM 1721 N N . LEU A 1 218 ? 16.022 30.050 62.902 1.00 38.71 226 LEU A N 1
ATOM 1722 C CA . LEU A 1 218 ? 15.723 30.418 61.523 1.00 36.73 226 LEU A CA 1
ATOM 1723 C C . LEU A 1 218 ? 14.243 30.249 61.220 1.00 38.81 226 LEU A C 1
ATOM 1724 O O . LEU A 1 218 ? 13.677 31.020 60.438 1.00 37.35 226 LEU A O 1
ATOM 1729 N N . LYS A 1 219 ? 13.616 29.222 61.796 1.00 41.51 227 LYS A N 1
ATOM 1730 C CA . LYS A 1 219 ? 12.152 29.098 61.744 1.00 45.91 227 LYS A CA 1
ATOM 1731 C C . LYS A 1 219 ? 11.430 30.365 62.238 1.00 46.58 227 LYS A C 1
ATOM 1732 O O . LYS A 1 219 ? 10.521 30.893 61.566 1.00 35.65 227 LYS A O 1
ATOM 1738 N N . GLU A 1 220 ? 11.813 30.860 63.421 1.00 44.41 228 GLU A N 1
ATOM 1739 C CA . GLU A 1 220 ? 11.204 32.100 63.893 1.00 38.24 228 GLU A CA 1
ATOM 1740 C C . GLU A 1 220 ? 11.466 33.234 62.927 1.00 45.29 228 GLU A C 1
ATOM 1741 O O . GLU A 1 220 ? 10.538 33.976 62.580 1.00 48.25 228 GLU A O 1
ATOM 1747 N N . PHE A 1 221 ? 12.718 33.367 62.444 1.00 44.47 229 PHE A N 1
ATOM 1748 C CA . PHE A 1 221 ? 13.031 34.523 61.607 1.00 36.50 229 PHE A CA 1
ATOM 1749 C C . PHE A 1 221 ? 12.237 34.492 60.307 1.00 37.71 229 PHE A C 1
ATOM 1750 O O . PHE A 1 221 ? 11.751 35.530 59.840 1.00 40.33 229 PHE A O 1
ATOM 1758 N N . MET A 1 222 ? 12.108 33.313 59.702 1.00 36.07 230 MET A N 1
ATOM 1759 C CA . MET A 1 222 ? 11.429 33.220 58.414 1.00 37.82 230 MET A CA 1
ATOM 1760 C C . MET A 1 222 ? 9.950 33.470 58.591 1.00 45.75 230 MET A C 1
ATOM 1761 O O . MET A 1 222 ? 9.343 34.226 57.819 1.00 42.98 230 MET A O 1
ATOM 1766 N N . HIS A 1 223 ? 9.371 32.872 59.645 1.00 50.27 231 HIS A N 1
ATOM 1767 C CA . HIS A 1 223 ? 7.984 33.139 60.020 1.00 55.18 231 HIS A CA 1
ATOM 1768 C C . HIS A 1 223 ? 7.714 34.639 60.153 1.00 51.92 231 HIS A C 1
ATOM 1769 O O . HIS A 1 223 ? 6.729 35.155 59.612 1.00 56.26 231 HIS A O 1
ATOM 1776 N N . THR A 1 224 ? 8.575 35.355 60.886 1.00 48.45 232 THR A N 1
ATOM 1777 C CA . THR A 1 224 ? 8.428 36.805 60.995 1.00 44.49 232 THR A CA 1
ATOM 1778 C C . THR A 1 224 ? 8.448 37.471 59.628 1.00 48.54 232 THR A C 1
ATOM 1779 O O . THR A 1 224 ? 7.621 38.338 59.349 1.00 53.14 232 THR A O 1
ATOM 1783 N N . MET A 1 225 ? 9.422 37.107 58.776 1.00 41.69 233 MET A N 1
ATOM 1784 C CA . MET A 1 225 ? 9.499 37.671 57.423 1.00 39.53 233 MET A CA 1
ATOM 1785 C C . MET A 1 225 ? 8.219 37.461 56.631 1.00 45.85 233 MET A C 1
ATOM 1786 O O . MET A 1 225 ? 7.764 38.368 55.923 1.00 48.73 233 MET A O 1
ATOM 1791 N N . LYS A 1 226 ? 7.656 36.255 56.675 1.00 49.81 234 LYS A N 1
ATOM 1792 C CA . LYS A 1 226 ? 6.389 36.031 55.991 1.00 51.49 234 LYS A CA 1
ATOM 1793 C C . LYS A 1 226 ? 5.300 36.933 56.567 1.00 48.38 234 LYS A C 1
ATOM 1794 O O . LYS A 1 226 ? 4.592 37.607 55.815 1.00 47.56 234 LYS A O 1
ATOM 1800 N N . ASN A 1 227 ? 5.200 37.019 57.904 1.00 46.63 235 ASN A N 1
ATOM 1801 C CA . ASN A 1 227 ? 4.154 37.851 58.514 1.00 56.81 235 ASN A CA 1
ATOM 1802 C C . ASN A 1 227 ? 4.361 39.328 58.216 1.00 67.25 235 ASN A C 1
ATOM 1803 O O . ASN A 1 227 ? 3.395 40.096 58.181 1.00 70.49 235 ASN A O 1
ATOM 1808 N N . THR A 1 228 ? 5.618 39.732 58.056 1.00 69.89 236 THR A N 1
ATOM 1809 C CA . THR A 1 228 ? 6.002 41.053 57.601 1.00 75.54 236 THR A CA 1
ATOM 1810 C C . THR A 1 228 ? 5.683 41.232 56.127 1.00 68.21 236 THR A C 1
ATOM 1811 O O . THR A 1 228 ? 5.678 42.362 55.623 1.00 68.39 236 THR A O 1
ATOM 1815 N N . GLY A 1 229 ? 5.424 40.136 55.427 1.00 60.71 237 GLY A N 1
ATOM 1816 C CA . GLY A 1 229 ? 5.371 40.195 53.984 1.00 58.01 237 GLY A CA 1
ATOM 1817 C C . GLY A 1 229 ? 6.676 40.569 53.309 1.00 58.49 237 GLY A C 1
ATOM 1818 O O . GLY A 1 229 ? 6.644 41.219 52.259 1.00 61.85 237 GLY A O 1
ATOM 1819 N N . ARG A 1 230 ? 7.824 40.165 53.865 1.00 59.49 238 ARG A N 1
ATOM 1820 C CA . ARG A 1 230 ? 9.130 40.466 53.288 1.00 56.80 238 ARG A CA 1
ATOM 1821 C C . ARG A 1 230 ? 9.694 39.225 52.619 1.00 47.76 238 ARG A C 1
ATOM 1822 O O . ARG A 1 230 ? 9.698 38.150 53.216 1.00 49.28 238 ARG A O 1
ATOM 1830 N N . ASN A 1 231 ? 10.181 39.385 51.389 1.00 47.84 239 ASN A N 1
ATOM 1831 C CA . ASN A 1 231 ? 10.768 38.299 50.607 1.00 40.91 239 ASN A CA 1
ATOM 1832 C C . ASN A 1 231 ? 12.288 38.356 50.710 1.00 43.04 239 ASN A C 1
ATOM 1833 O O . ASN A 1 231 ? 12.915 39.276 50.187 1.00 52.65 239 ASN A O 1
ATOM 1838 N N . VAL A 1 232 ? 12.881 37.376 51.376 1.00 38.53 240 VAL A N 1
ATOM 1839 C CA . VAL A 1 232 ? 14.328 37.311 51.543 1.00 35.03 240 VAL A CA 1
ATOM 1840 C C . VAL A 1 232 ? 14.997 36.313 50.603 1.00 34.05 240 VAL A C 1
ATOM 1841 O O . VAL A 1 232 ? 16.163 35.947 50.832 1.00 38.25 240 VAL A O 1
ATOM 1845 N N . ASN A 1 233 ? 14.263 35.764 49.633 1.00 32.31 241 ASN A N 1
ATOM 1846 C CA . ASN A 1 233 ? 14.820 34.688 48.809 1.00 33.99 241 ASN A CA 1
ATOM 1847 C C . ASN A 1 233 ? 16.103 35.117 48.081 1.00 38.19 241 ASN A C 1
ATOM 1848 O O . ASN A 1 233 ? 16.962 34.269 47.776 1.00 37.06 241 ASN A O 1
ATOM 1853 N N . ASP A 1 234 ? 16.273 36.426 47.842 1.00 42.41 242 ASP A N 1
ATOM 1854 C CA . ASP A 1 234 ? 17.435 37.017 47.185 1.00 32.01 242 ASP A CA 1
ATOM 1855 C C . ASP A 1 234 ? 18.544 37.498 48.144 1.00 32.34 242 ASP A C 1
ATOM 1856 O O . ASP A 1 234 ? 19.527 38.071 47.675 1.00 33.56 242 ASP A O 1
ATOM 1861 N N . ARG A 1 235 ? 18.422 37.278 49.448 1.00 31.58 243 ARG A N 1
ATOM 1862 C CA . ARG A 1 235 ? 19.419 37.724 50.411 1.00 37.37 243 ARG A CA 1
ATOM 1863 C C . ARG A 1 235 ? 20.050 36.543 51.169 1.00 41.68 243 ARG A C 1
ATOM 1864 O O . ARG A 1 235 ? 19.392 35.519 51.430 1.00 43.16 243 ARG A O 1
ATOM 1872 N N . PRO A 1 236 ? 21.318 36.677 51.567 1.00 37.78 244 PRO A N 1
ATOM 1873 C CA . PRO A 1 236 ? 21.895 35.721 52.515 1.00 29.66 244 PRO A CA 1
ATOM 1874 C C . PRO A 1 236 ? 21.195 35.812 53.866 1.00 41.05 244 PRO A C 1
ATOM 1875 O O . PRO A 1 236 ? 20.964 36.907 54.395 1.00 39.82 244 PRO A O 1
ATOM 1879 N N . VAL A 1 237 ? 20.817 34.644 54.395 1.00 37.61 245 VAL A N 1
ATOM 1880 C CA . VAL A 1 237 ? 20.202 34.477 55.716 1.00 34.02 245 VAL A CA 1
ATOM 1881 C C . VAL A 1 237 ? 20.917 33.311 56.385 1.00 38.78 245 VAL A C 1
ATOM 1882 O O . VAL A 1 237 ? 20.948 32.204 55.838 1.00 43.58 245 VAL A O 1
ATOM 1886 N N . MET A 1 238 ? 21.558 33.560 57.516 1.00 35.31 246 MET A N 1
ATOM 1887 C CA . MET A 1 238 ? 22.279 32.475 58.151 1.00 37.79 246 MET A CA 1
ATOM 1888 C C . MET A 1 238 ? 22.388 32.759 59.632 1.00 44.75 246 MET A C 1
ATOM 1889 O O . MET A 1 238 ? 22.153 33.884 60.106 1.00 36.38 246 MET A O 1
ATOM 1894 N N . VAL A 1 239 ? 22.733 31.709 60.350 1.00 43.73 247 VAL A N 1
ATOM 1895 C CA . VAL A 1 239 ? 22.895 31.797 61.781 1.00 41.48 247 VAL A CA 1
ATOM 1896 C C . VAL A 1 239 ? 24.353 32.076 62.060 1.00 46.10 247 VAL A C 1
ATOM 1897 O O . VAL A 1 239 ? 25.235 31.450 61.459 1.00 45.69 247 VAL A O 1
ATOM 1901 N N . ALA A 1 240 ? 24.607 33.040 62.945 1.00 46.13 248 ALA A N 1
ATOM 1902 C CA . ALA A 1 240 ? 25.968 33.395 63.307 1.00 46.83 248 ALA A CA 1
ATOM 1903 C C . ALA A 1 240 ? 26.780 32.159 63.671 1.00 46.35 248 ALA A C 1
ATOM 1904 O O . ALA A 1 240 ? 26.298 31.267 64.377 1.00 46.15 248 ALA A O 1
ATOM 1906 N N . LYS A 1 241 ? 28.021 32.113 63.167 1.00 51.62 249 LYS A N 1
ATOM 1907 C CA . LYS A 1 241 ? 28.956 31.029 63.471 1.00 56.21 249 LYS A CA 1
ATOM 1908 C C . LYS A 1 241 ? 29.626 31.236 64.828 1.00 54.76 249 LYS A C 1
ATOM 1909 O O . LYS A 1 241 ? 29.986 32.358 65.203 1.00 58.98 249 LYS A O 1
ATOM 1915 N N . GLU A 1 242 ? 29.827 30.137 65.547 1.00 46.48 250 GLU A N 1
ATOM 1916 C CA . GLU A 1 242 ? 30.430 30.224 66.859 1.00 52.50 250 GLU A CA 1
ATOM 1917 C C . GLU A 1 242 ? 31.841 30.795 66.734 1.00 57.99 250 GLU A C 1
ATOM 1918 O O . GLU A 1 242 ? 32.673 30.277 65.981 1.00 53.96 250 GLU A O 1
ATOM 1924 N N . GLY A 1 243 ? 32.092 31.886 67.462 1.00 59.55 251 GLY A N 1
ATOM 1925 C CA . GLY A 1 243 ? 33.385 32.517 67.520 1.00 60.71 251 GLY A CA 1
ATOM 1926 C C . GLY A 1 243 ? 33.564 33.693 66.586 1.00 65.89 251 GLY A C 1
ATOM 1927 O O . GLY A 1 243 ? 34.476 34.489 66.805 1.00 67.93 251 GLY A O 1
ATOM 1928 N N . GLU A 1 244 ? 32.728 33.819 65.551 1.00 63.86 252 GLU A N 1
ATOM 1929 C CA . GLU A 1 244 ? 32.820 34.924 64.597 1.00 66.98 252 GLU A CA 1
ATOM 1930 C C . GLU A 1 244 ? 32.267 36.226 65.168 1.00 67.88 252 GLU A C 1
ATOM 1931 O O . GLU A 1 244 ? 31.401 36.239 66.049 1.00 72.30 252 GLU A O 1
ATOM 1937 N N . THR A 1 245 ? 32.772 37.333 64.651 1.00 65.26 253 THR A N 1
ATOM 1938 C CA . THR A 1 245 ? 32.275 38.644 65.030 1.00 63.17 253 THR A CA 1
ATOM 1939 C C . THR A 1 245 ? 31.523 39.229 63.844 1.00 60.61 253 THR A C 1
ATOM 1940 O O . THR A 1 245 ? 31.844 38.943 62.692 1.00 58.15 253 THR A O 1
ATOM 1944 N N . TYR A 1 246 ? 30.483 39.986 64.128 1.00 59.95 254 TYR A N 1
ATOM 1945 C CA . TYR A 1 246 ? 29.715 40.654 63.100 1.00 65.85 254 TYR A CA 1
ATOM 1946 C C . TYR A 1 246 ? 29.466 42.075 63.566 1.00 75.64 254 TYR A C 1
ATOM 1947 O O . TYR A 1 246 ? 29.322 42.328 64.766 1.00 85.24 254 TYR A O 1
ATOM 1956 N N . THR A 1 247 ? 29.458 43.015 62.628 1.00 73.30 255 THR A N 1
ATOM 1957 C CA . THR A 1 247 ? 29.161 44.394 62.984 1.00 76.45 255 THR A CA 1
ATOM 1958 C C . THR A 1 247 ? 28.169 44.967 61.992 1.00 62.00 255 THR A C 1
ATOM 1959 O O . THR A 1 247 ? 28.463 45.040 60.800 1.00 62.51 255 THR A O 1
ATOM 1963 N N . GLY A 1 248 ? 27.024 45.405 62.496 1.00 59.91 256 GLY A N 1
ATOM 1964 C CA . GLY A 1 248 ? 25.993 45.927 61.627 1.00 59.90 256 GLY A CA 1
ATOM 1965 C C . GLY A 1 248 ? 24.804 46.465 62.398 1.00 67.16 256 GLY A C 1
ATOM 1966 O O . GLY A 1 248 ? 24.885 46.770 63.589 1.00 72.65 256 GLY A O 1
ATOM 1967 N N . THR A 1 249 ? 23.694 46.585 61.687 1.00 67.10 257 THR A N 1
ATOM 1968 C CA . THR A 1 249 ? 22.524 47.313 62.154 1.00 71.73 257 THR A CA 1
ATOM 1969 C C . THR A 1 249 ? 21.600 46.365 62.904 1.00 72.78 257 THR A C 1
ATOM 1970 O O . THR A 1 249 ? 21.145 45.363 62.339 1.00 71.61 257 THR A O 1
ATOM 1974 N N . TYR A 1 250 ? 21.325 46.680 64.169 1.00 71.93 258 TYR A N 1
ATOM 1975 C CA . TYR A 1 250 ? 20.409 45.863 64.948 1.00 68.06 258 TYR A CA 1
ATOM 1976 C C . TYR A 1 250 ? 19.024 45.850 64.303 1.00 72.06 258 TYR A C 1
ATOM 1977 O O . TYR A 1 250 ? 18.416 46.906 64.107 1.00 86.89 258 TYR A O 1
ATOM 1986 N N . ARG A 1 251 ? 18.524 44.654 63.981 1.00 64.95 259 ARG A N 1
ATOM 1987 C CA . ARG A 1 251 ? 17.303 44.477 63.200 1.00 69.44 259 ARG A CA 1
ATOM 1988 C C . ARG A 1 251 ? 16.082 44.179 64.062 1.00 67.89 259 ARG A C 1
ATOM 1989 O O . ARG A 1 251 ? 14.958 44.145 63.551 1.00 68.38 259 ARG A O 1
ATOM 1997 N N . GLY A 1 252 ? 16.263 44.020 65.356 1.00 66.49 260 GLY A N 1
ATOM 1998 C CA . GLY A 1 252 ? 15.184 43.632 66.235 1.00 64.04 260 GLY A CA 1
ATOM 1999 C C . GLY A 1 252 ? 15.327 42.197 66.719 1.00 59.99 260 GLY A C 1
ATOM 2000 O O . GLY A 1 252 ? 16.228 41.450 66.334 1.00 55.85 260 GLY A O 1
ATOM 2001 N N . ALA A 1 253 ? 14.392 41.834 67.588 1.00 58.80 261 ALA A N 1
ATOM 2002 C CA . ALA A 1 253 ? 14.473 40.616 68.362 1.00 57.12 261 ALA A CA 1
ATOM 2003 C C . ALA A 1 253 ? 13.101 39.975 68.435 1.00 58.76 261 ALA A C 1
ATOM 2004 O O . ALA A 1 253 ? 12.070 40.605 68.188 1.00 59.99 261 ALA A O 1
ATOM 2006 N N . GLY A 1 254 ? 13.093 38.737 68.892 1.00 63.92 262 GLY A N 1
ATOM 2007 C CA . GLY A 1 254 ? 11.890 37.941 68.924 1.00 68.84 262 GLY A CA 1
ATOM 2008 C C . GLY A 1 254 ? 11.923 37.102 70.182 1.00 70.21 262 GLY A C 1
ATOM 2009 O O . GLY A 1 254 ? 12.767 37.310 71.051 1.00 73.31 262 GLY A O 1
ATOM 2010 N N . LEU A 1 255 ? 10.950 36.215 70.306 1.00 69.97 263 LEU A N 1
ATOM 2011 C CA . LEU A 1 255 ? 10.951 35.337 71.471 1.00 69.98 263 LEU A CA 1
ATOM 2012 C C . LEU A 1 255 ? 12.266 34.565 71.597 1.00 66.89 263 LEU A C 1
ATOM 2013 O O . LEU A 1 255 ? 12.866 34.540 72.671 1.00 60.53 263 LEU A O 1
ATOM 2018 N N . GLU A 1 256 ? 12.675 33.839 70.544 1.00 65.57 264 GLU A N 1
ATOM 2019 C CA . GLU A 1 256 ? 13.870 32.985 70.613 1.00 62.86 264 GLU A CA 1
ATOM 2020 C C . GLU A 1 256 ? 15.191 33.625 70.157 1.00 57.87 264 GLU A C 1
ATOM 2021 O O . GLU A 1 256 ? 16.251 33.335 70.728 1.00 53.98 264 GLU A O 1
ATOM 2027 N N . GLY A 1 257 ? 15.180 34.496 69.150 1.00 58.87 265 GLY A N 1
ATOM 2028 C CA . GLY A 1 257 ? 16.423 34.921 68.536 1.00 53.31 265 GLY A CA 1
ATOM 2029 C C . GLY A 1 257 ? 16.371 36.380 68.146 1.00 50.57 265 GLY A C 1
ATOM 2030 O O . GLY A 1 257 ? 15.324 37.034 68.240 1.00 57.56 265 GLY A O 1
ATOM 2031 N N . PHE A 1 258 ? 17.532 36.898 67.756 1.00 52.38 266 PHE A N 1
ATOM 2032 C CA . PHE A 1 258 ? 17.641 38.253 67.232 1.00 52.14 266 PHE A CA 1
ATOM 2033 C C . PHE A 1 258 ? 18.358 38.226 65.895 1.00 46.55 266 PHE A C 1
ATOM 2034 O O . PHE A 1 258 ? 19.087 37.287 65.571 1.00 49.86 266 PHE A O 1
ATOM 2042 N N . ALA A 1 259 ? 18.155 39.305 65.140 1.00 47.05 267 ALA A N 1
ATOM 2043 C CA . ALA A 1 259 ? 18.663 39.463 63.792 1.00 46.62 267 ALA A CA 1
ATOM 2044 C C . ALA A 1 259 ? 19.531 40.706 63.718 1.00 59.37 267 ALA A C 1
ATOM 2045 O O . ALA A 1 259 ? 19.206 41.756 64.296 1.00 59.10 267 ALA A O 1
ATOM 2047 N N . LEU A 1 260 ? 20.633 40.545 62.997 1.00 60.92 268 LEU A N 1
ATOM 2048 C CA . LEU A 1 260 ? 21.625 41.560 62.690 1.00 60.95 268 LEU A CA 1
ATOM 2049 C C . LEU A 1 260 ? 21.704 41.715 61.172 1.00 64.87 268 LEU A C 1
ATOM 2050 O O . LEU A 1 260 ? 21.511 40.746 60.422 1.00 58.53 268 LEU A O 1
ATOM 2055 N N . ASN A 1 261 ? 21.987 42.926 60.703 1.00 64.37 269 ASN A N 1
ATOM 2056 C CA . ASN A 1 261 ? 22.019 43.194 59.267 1.00 62.11 269 ASN A CA 1
ATOM 2057 C C . ASN A 1 261 ? 23.423 43.646 58.867 1.00 61.10 269 ASN A C 1
ATOM 2058 O O . ASN A 1 261 ? 23.863 44.726 59.265 1.00 65.80 269 ASN A O 1
ATOM 2063 N N . VAL A 1 262 ? 24.147 42.814 58.113 1.00 49.94 270 VAL A N 1
ATOM 2064 C CA . VAL A 1 262 ? 25.566 43.047 57.824 1.00 50.75 270 VAL A CA 1
ATOM 2065 C C . VAL A 1 262 ? 25.761 43.089 56.310 1.00 50.18 270 VAL A C 1
ATOM 2066 O O . VAL A 1 262 ? 25.725 42.045 55.642 1.00 42.44 270 VAL A O 1
ATOM 2070 N N . LYS A 1 263 ? 26.021 44.283 55.774 1.00 51.70 271 LYS A N 1
ATOM 2071 C CA . LYS A 1 263 ? 26.234 44.452 54.337 1.00 51.77 271 LYS A CA 1
ATOM 2072 C C . LYS A 1 263 ? 25.140 43.743 53.523 1.00 49.18 271 LYS A C 1
ATOM 2073 O O . LYS A 1 263 ? 25.407 43.073 52.520 1.00 49.73 271 LYS A O 1
ATOM 2079 N N . GLY A 1 264 ? 23.886 43.901 53.959 1.00 45.83 272 GLY A N 1
ATOM 2080 C CA . GLY A 1 264 ? 22.742 43.336 53.282 1.00 46.33 272 GLY A CA 1
ATOM 2081 C C . GLY A 1 264 ? 22.362 41.933 53.709 1.00 52.09 272 GLY A C 1
ATOM 2082 O O . GLY A 1 264 ? 21.246 41.502 53.421 1.00 51.59 272 GLY A O 1
ATOM 2083 N N . ALA A 1 265 ? 23.263 41.204 54.366 1.00 48.95 273 ALA A N 1
ATOM 2084 C CA . ALA A 1 265 ? 22.975 39.856 54.838 1.00 41.13 273 ALA A CA 1
ATOM 2085 C C . ALA A 1 265 ? 22.221 39.878 56.168 1.00 40.16 273 ALA A C 1
ATOM 2086 O O . ALA A 1 265 ? 22.422 40.766 56.998 1.00 35.26 273 ALA A O 1
ATOM 2088 N N . TYR A 1 266 ? 21.390 38.852 56.398 1.00 37.01 274 TYR A N 1
ATOM 2089 C CA . TYR A 1 266 ? 20.765 38.640 57.713 1.00 39.04 274 TYR A CA 1
ATOM 2090 C C . TYR A 1 266 ? 21.506 37.556 58.517 1.00 40.16 274 TYR A C 1
ATOM 2091 O O . TYR A 1 266 ? 21.596 36.396 58.079 1.00 38.05 274 TYR A O 1
ATOM 2100 N N . ILE A 1 267 ? 21.985 37.934 59.711 1.00 39.87 275 ILE A N 1
ATOM 2101 C CA . ILE A 1 267 ? 22.714 37.079 60.650 1.00 37.45 275 ILE A CA 1
ATOM 2102 C C . ILE A 1 267 ? 21.811 36.847 61.858 1.00 43.42 275 ILE A C 1
ATOM 2103 O O . ILE A 1 267 ? 21.486 37.800 62.579 1.00 44.17 275 ILE A O 1
ATOM 2108 N N . ILE A 1 268 ? 21.410 35.584 62.107 1.00 47.60 276 ILE A N 1
ATOM 2109 C CA . ILE A 1 268 ? 20.537 35.247 63.238 1.00 48.50 276 ILE A CA 1
ATOM 2110 C C . ILE A 1 268 ? 21.389 34.731 64.390 1.00 47.55 276 ILE A C 1
ATOM 2111 O O . ILE A 1 268 ? 22.356 33.990 64.181 1.00 39.44 276 ILE A O 1
ATOM 2116 N N . GLY A 1 269 ? 21.024 35.117 65.623 1.00 50.33 277 GLY A N 1
ATOM 2117 C CA . GLY A 1 269 ? 21.695 34.620 66.808 1.00 41.03 277 GLY A CA 1
ATOM 2118 C C . GLY A 1 269 ? 20.720 34.442 67.940 1.00 42.72 277 GLY A C 1
ATOM 2119 O O . GLY A 1 269 ? 19.563 34.884 67.882 1.00 41.96 277 GLY A O 1
ATOM 2120 N N . ASN A 1 270 ? 21.189 33.768 68.988 1.00 43.40 278 ASN A N 1
ATOM 2121 C CA . ASN A 1 270 ? 20.360 33.442 70.134 1.00 49.28 278 ASN A CA 1
ATOM 2122 C C . ASN A 1 270 ? 20.257 34.655 71.051 1.00 54.66 278 ASN A C 1
ATOM 2123 O O . ASN A 1 270 ? 21.268 35.311 71.307 1.00 61.74 278 ASN A O 1
ATOM 2128 N N . ILE A 1 271 ? 19.050 34.955 71.554 1.00 55.71 279 ILE A N 1
ATOM 2129 C CA . ILE A 1 271 ? 18.878 36.131 72.426 1.00 62.52 279 ILE A CA 1
ATOM 2130 C C . ILE A 1 271 ? 19.695 36.003 73.714 1.00 62.86 279 ILE A C 1
ATOM 2131 O O . ILE A 1 271 ? 20.235 36.999 74.210 1.00 55.17 279 ILE A O 1
ATOM 2136 N N . ASP A 1 272 ? 19.782 34.786 74.289 1.00 58.05 280 ASP A N 1
ATOM 2137 C CA . ASP A 1 272 ? 20.558 34.587 75.517 1.00 64.03 280 ASP A CA 1
ATOM 2138 C C . ASP A 1 272 ? 22.043 34.850 75.322 1.00 69.63 280 ASP A C 1
ATOM 2139 O O . ASP A 1 272 ? 22.791 34.838 76.311 1.00 71.04 280 ASP A O 1
ATOM 2144 N N . HIS A 1 273 ? 22.507 35.014 74.085 1.00 70.08 281 HIS A N 1
ATOM 2145 C CA . HIS A 1 273 ? 23.913 35.325 73.852 1.00 72.65 281 HIS A CA 1
ATOM 2146 C C . HIS A 1 273 ? 24.184 36.825 73.772 1.00 66.84 281 HIS A C 1
ATOM 2147 O O . HIS A 1 273 ? 25.355 37.234 73.692 1.00 64.77 281 HIS A O 1
ATOM 2154 N N . LEU A 1 274 ? 23.135 37.651 73.771 1.00 66.95 282 LEU A N 1
ATOM 2155 C CA . LEU A 1 274 ? 23.388 39.076 73.907 1.00 73.76 282 LEU A CA 1
ATOM 2156 C C . LEU A 1 274 ? 23.657 39.412 75.370 1.00 78.75 282 LEU A C 1
ATOM 2157 O O . LEU A 1 274 ? 23.054 38.817 76.268 1.00 81.49 282 LEU A O 1
ATOM 2162 N N . PRO A 1 275 ? 24.574 40.328 75.644 1.00 79.02 283 PRO A N 1
ATOM 2163 C CA . PRO A 1 275 ? 24.677 40.848 76.994 1.00 69.60 283 PRO A CA 1
ATOM 2164 C C . PRO A 1 275 ? 23.335 41.383 77.435 1.00 78.43 283 PRO A C 1
ATOM 2165 O O . PRO A 1 275 ? 22.740 42.217 76.735 1.00 78.86 283 PRO A O 1
ATOM 2169 N N . PRO A 1 276 ? 22.791 40.931 78.570 1.00 81.79 284 PRO A N 1
ATOM 2170 C CA . PRO A 1 276 ? 21.529 41.522 79.043 1.00 85.08 284 PRO A CA 1
ATOM 2171 C C . PRO A 1 276 ? 21.636 43.016 79.331 1.00 89.09 284 PRO A C 1
ATOM 2172 O O . PRO A 1 276 ? 20.620 43.724 79.234 1.00 85.94 284 PRO A O 1
ATOM 2176 N N . GLU A 1 277 ? 22.841 43.519 79.641 1.00 91.46 285 GLU A N 1
ATOM 2177 C CA . GLU A 1 277 ? 23.093 44.954 79.723 1.00 93.32 285 GLU A CA 1
ATOM 2178 C C . GLU A 1 277 ? 23.076 45.629 78.357 1.00 98.18 285 GLU A C 1
ATOM 2179 O O . GLU A 1 277 ? 22.938 46.853 78.297 1.00 105.51 285 GLU A O 1
ATOM 2185 N N . GLN A 1 278 ? 23.217 44.874 77.269 1.00 95.92 286 GLN A N 1
ATOM 2186 C CA . GLN A 1 278 ? 22.954 45.392 75.929 1.00 101.89 286 GLN A CA 1
ATOM 2187 C C . GLN A 1 278 ? 21.462 45.354 75.592 1.00 104.29 286 GLN A C 1
ATOM 2188 O O . GLN A 1 278 ? 20.873 46.384 75.251 1.00 109.84 286 GLN A O 1
ATOM 2194 N N . LEU A 1 279 ? 20.859 44.163 75.646 1.00 101.65 287 LEU A N 1
ATOM 2195 C CA . LEU A 1 279 ? 19.485 43.964 75.185 1.00 101.16 287 LEU A CA 1
ATOM 2196 C C . LEU A 1 279 ? 18.550 45.049 75.695 1.00 104.48 287 LEU A C 1
ATOM 2197 O O . LEU A 1 279 ? 17.694 45.540 74.944 1.00 103.78 287 LEU A O 1
ATOM 2202 N N . LYS A 1 280 ? 18.723 45.446 76.962 1.00 102.56 288 LYS A N 1
ATOM 2203 C CA . LYS A 1 280 ? 17.782 46.339 77.628 1.00 105.07 288 LYS A CA 1
ATOM 2204 C C . LYS A 1 280 ? 17.459 47.550 76.763 1.00 110.74 288 LYS A C 1
ATOM 2205 O O . LYS A 1 280 ? 16.321 47.708 76.308 1.00 113.52 288 LYS A O 1
ATOM 2211 N N . ILE A 1 281 ? 18.442 48.412 76.508 1.00 110.14 289 ILE A N 1
ATOM 2212 C CA . ILE A 1 281 ? 18.256 49.505 75.564 1.00 113.44 289 ILE A CA 1
ATOM 2213 C C . ILE A 1 281 ? 18.964 49.084 74.289 1.00 106.29 289 ILE A C 1
ATOM 2214 O O . ILE A 1 281 ? 20.178 49.247 74.160 1.00 110.55 289 ILE A O 1
ATOM 2219 N N . LEU A 1 282 ? 18.193 48.569 73.337 1.00 96.16 290 LEU A N 1
ATOM 2220 C CA . LEU A 1 282 ? 18.672 48.312 71.990 1.00 83.83 290 LEU A CA 1
ATOM 2221 C C . LEU A 1 282 ? 17.530 48.627 71.046 1.00 87.46 290 LEU A C 1
ATOM 2222 O O . LEU A 1 282 ? 16.467 48.009 71.142 1.00 93.01 290 LEU A O 1
ATOM 2227 N N . LYS A 1 283 ? 17.748 49.546 70.128 1.00 87.35 291 LYS A N 1
ATOM 2228 C CA . LYS A 1 283 ? 16.648 49.913 69.256 1.00 88.05 291 LYS A CA 1
ATOM 2229 C C . LYS A 1 283 ? 16.973 49.517 67.823 1.00 84.57 291 LYS A C 1
ATOM 2230 O O . LYS A 1 283 ? 18.143 49.516 67.432 1.00 85.53 291 LYS A O 1
ATOM 2236 N N . PRO A 1 284 ? 15.974 49.150 67.025 1.00 84.45 292 PRO A N 1
ATOM 2237 C CA . PRO A 1 284 ? 16.240 48.840 65.615 1.00 86.85 292 PRO A CA 1
ATOM 2238 C C . PRO A 1 284 ? 16.969 49.990 64.931 1.00 86.00 292 PRO A C 1
ATOM 2239 O O . PRO A 1 284 ? 16.600 51.156 65.072 1.00 94.58 292 PRO A O 1
ATOM 2243 N N . GLY A 1 285 ? 18.035 49.661 64.213 1.00 73.41 293 GLY A N 1
ATOM 2244 C CA . GLY A 1 285 ? 18.871 50.661 63.607 1.00 68.33 293 GLY A CA 1
ATOM 2245 C C . GLY A 1 285 ? 20.140 50.939 64.370 1.00 70.27 293 GLY A C 1
ATOM 2246 O O . GLY A 1 285 ? 21.107 51.439 63.784 1.00 74.22 293 GLY A O 1
ATOM 2247 N N . ASP A 1 286 ? 20.172 50.612 65.652 1.00 71.15 294 ASP A N 1
ATOM 2248 C CA . ASP A 1 286 ? 21.395 50.790 66.415 1.00 75.99 294 ASP A CA 1
ATOM 2249 C C . ASP A 1 286 ? 22.515 49.967 65.785 1.00 78.63 294 ASP A C 1
ATOM 2250 O O . ASP A 1 286 ? 22.287 48.903 65.201 1.00 84.19 294 ASP A O 1
ATOM 2255 N N . LYS A 1 287 ? 23.736 50.478 65.879 1.00 78.13 295 LYS A N 1
ATOM 2256 C CA . LYS A 1 287 ? 24.900 49.785 65.338 1.00 78.93 295 LYS A CA 1
ATOM 2257 C C . LYS A 1 287 ? 25.516 48.932 66.442 1.00 77.88 295 LYS A C 1
ATOM 2258 O O . LYS A 1 287 ? 26.074 49.462 67.409 1.00 77.72 295 LYS A O 1
ATOM 2264 N N . ILE A 1 288 ? 25.432 47.612 66.308 1.00 77.67 296 ILE A N 1
ATOM 2265 C CA . ILE A 1 288 ? 25.991 46.747 67.337 1.00 84.39 296 ILE A CA 1
ATOM 2266 C C . ILE A 1 288 ? 27.046 45.833 66.732 1.00 76.59 296 ILE A C 1
ATOM 2267 O O . ILE A 1 288 ? 27.053 45.555 65.525 1.00 75.51 296 ILE A O 1
ATOM 2272 N N . THR A 1 289 ? 27.963 45.396 67.597 1.00 68.92 297 THR A N 1
ATOM 2273 C CA . THR A 1 289 ? 28.931 44.352 67.300 1.00 67.10 297 THR A CA 1
ATOM 2274 C C . THR A 1 289 ? 28.651 43.140 68.183 1.00 68.98 297 THR A C 1
ATOM 2275 O O . THR A 1 289 ? 28.414 43.279 69.386 1.00 77.03 297 THR A O 1
ATOM 2279 N N . PHE A 1 290 ? 28.642 41.955 67.578 1.00 62.52 298 PHE A N 1
ATOM 2280 C CA . PHE A 1 290 ? 28.253 40.742 68.277 1.00 63.59 298 PHE A CA 1
ATOM 2281 C C . PHE A 1 290 ? 29.234 39.645 67.916 1.00 63.85 298 PHE A C 1
ATOM 2282 O O . PHE A 1 290 ? 29.426 39.352 66.733 1.00 68.52 298 PHE A O 1
ATOM 2290 N N . THR A 1 291 ? 29.842 39.042 68.932 1.00 55.01 299 THR A N 1
ATOM 2291 C CA . THR A 1 291 ? 30.680 37.868 68.767 1.00 56.33 299 THR A CA 1
ATOM 2292 C C . THR A 1 291 ? 29.936 36.669 69.332 1.00 60.32 299 THR A C 1
ATOM 2293 O O . THR A 1 291 ? 29.642 36.628 70.531 1.00 60.71 299 THR A O 1
ATOM 2297 N N . ALA A 1 292 ? 29.630 35.701 68.474 1.00 61.76 300 ALA A N 1
ATOM 2298 C CA . ALA A 1 292 ? 28.948 34.498 68.930 1.00 62.53 300 ALA A CA 1
ATOM 2299 C C . ALA A 1 292 ? 29.899 33.638 69.767 1.00 62.19 300 ALA A C 1
ATOM 2300 O O . ALA A 1 292 ? 31.090 33.560 69.464 1.00 65.59 300 ALA A O 1
ATOM 2302 N N . PRO A 1 293 ? 29.412 33.028 70.847 1.00 63.51 301 PRO A N 1
ATOM 2303 C CA . PRO A 1 293 ? 30.271 32.283 71.788 1.00 66.02 301 PRO A CA 1
ATOM 2304 C C . PRO A 1 293 ? 30.573 30.833 71.398 1.00 57.51 301 PRO A C 1
ATOM 2305 O O . PRO A 1 293 ? 30.126 30.325 70.385 1.00 62.65 301 PRO A O 1
ATOM 2309 N N . LYS A 1 294 ? 31.364 30.179 72.242 1.00 57.79 302 LYS A N 1
ATOM 2310 C CA . LYS A 1 294 ? 31.846 28.808 72.038 1.00 72.61 302 LYS A CA 1
ATOM 2311 C C . LYS A 1 294 ? 30.831 27.863 71.407 1.00 77.70 302 LYS A C 1
ATOM 2312 O O . LYS A 1 294 ? 31.034 26.650 71.373 1.00 82.22 302 LYS A O 1
ATOM 2318 N N . THR B 2 14 ? -4.565 16.103 65.465 1.00 41.41 14 THR B N 1
ATOM 2319 C CA . THR B 2 14 ? -3.448 16.042 66.420 1.00 52.35 14 THR B CA 1
ATOM 2320 C C . THR B 2 14 ? -2.267 16.958 66.078 1.00 62.72 14 THR B C 1
ATOM 2321 O O . THR B 2 14 ? -1.853 17.044 64.916 1.00 63.21 14 THR B O 1
ATOM 2325 N N . LEU B 2 15 ? -1.701 17.573 67.124 1.00 71.42 15 LEU B N 1
ATOM 2326 C CA . LEU B 2 15 ? -0.610 18.541 66.990 1.00 73.70 15 LEU B CA 1
ATOM 2327 C C . LEU B 2 15 ? 0.563 17.996 66.182 1.00 79.56 15 LEU B C 1
ATOM 2328 O O . LEU B 2 15 ? 1.087 18.685 65.303 1.00 84.34 15 LEU B O 1
ATOM 2333 N N . GLU B 2 16 ? 1.028 16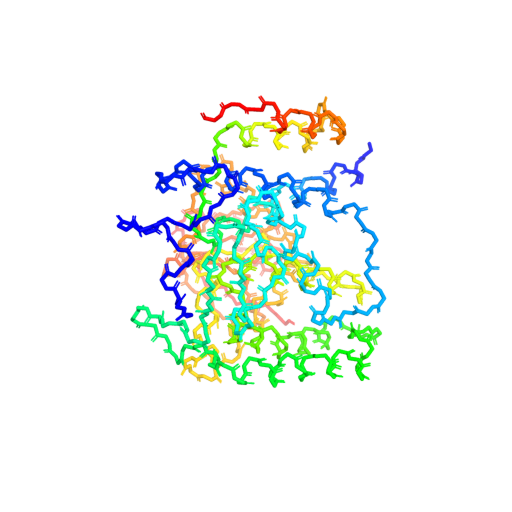.781 66.499 1.00 80.34 16 GLU B N 1
ATOM 2334 C CA . GLU B 2 16 ? 2.164 16.226 65.764 1.00 81.76 16 GLU B CA 1
ATOM 2335 C C . GLU B 2 16 ? 1.897 16.243 64.256 1.00 73.49 16 GLU B C 1
ATOM 2336 O O . GLU B 2 16 ? 2.763 16.644 63.459 1.00 62.10 16 GLU B O 1
ATOM 2342 N N . GLU B 2 17 ? 0.667 15.871 63.872 1.00 71.67 17 GLU B N 1
ATOM 2343 C CA . GLU B 2 17 ? 0.248 15.811 62.473 1.00 67.34 17 GLU B CA 1
ATOM 2344 C C . GLU B 2 17 ? 0.257 17.193 61.833 1.00 59.67 17 GLU B C 1
ATOM 2345 O O . GLU B 2 17 ? 0.735 17.357 60.702 1.00 54.76 17 GLU B O 1
ATOM 2351 N N . LEU B 2 18 ? -0.289 18.196 62.540 1.00 51.87 18 LEU B N 1
ATOM 2352 C CA . LEU B 2 18 ? -0.216 19.583 62.080 1.00 56.00 18 LEU B CA 1
ATOM 2353 C C . LEU B 2 18 ? 1.221 20.041 61.877 1.00 59.00 18 LEU B C 1
ATOM 2354 O O . LEU B 2 18 ? 1.517 20.774 60.918 1.00 61.45 18 LEU B O 1
ATOM 2359 N N . LYS B 2 19 ? 2.104 19.686 62.820 1.00 51.59 19 LYS B N 1
ATOM 2360 C CA . LYS B 2 19 ? 3.532 19.918 62.650 1.00 52.24 19 LYS B CA 1
ATOM 2361 C C . LYS B 2 19 ? 4.010 19.338 61.326 1.00 47.40 19 LYS B C 1
ATOM 2362 O O . LYS B 2 19 ? 4.523 20.069 60.473 1.00 50.31 19 LYS B O 1
ATOM 2368 N N . LYS B 2 20 ? 3.763 18.040 61.116 1.00 52.40 20 LYS B N 1
ATOM 2369 C CA . LYS B 2 20 ? 4.219 17.343 59.912 1.00 57.82 20 LYS B CA 1
ATOM 2370 C C . LYS B 2 20 ? 3.749 18.043 58.640 1.00 53.55 20 LYS B C 1
ATOM 2371 O O . LYS B 2 20 ? 4.538 18.245 57.705 1.00 53.74 20 LYS B O 1
ATOM 2377 N N . ARG B 2 21 ? 2.457 18.394 58.586 1.00 46.94 21 ARG B N 1
ATOM 2378 C CA . ARG B 2 21 ? 1.861 18.942 57.371 1.00 44.77 21 ARG B CA 1
ATOM 2379 C C . ARG B 2 21 ? 2.314 20.360 57.134 1.00 48.97 21 ARG B C 1
ATOM 2380 O O . ARG B 2 21 ? 2.458 20.788 55.982 1.00 50.54 21 ARG B O 1
ATOM 2388 N N . ARG B 2 22 ? 2.488 21.117 58.215 1.00 48.13 22 ARG B N 1
ATOM 2389 C CA . ARG B 2 22 ? 3.050 22.455 58.104 1.00 52.17 22 ARG B CA 1
ATOM 2390 C C . ARG B 2 22 ? 4.413 22.421 57.429 1.00 55.34 22 ARG B C 1
ATOM 2391 O O . ARG B 2 22 ? 4.622 23.060 56.386 1.00 57.58 22 ARG B O 1
ATOM 2399 N N . GLU B 2 23 ? 5.352 21.675 58.030 1.00 49.91 23 GLU B N 1
ATOM 2400 C CA . GLU B 2 23 ? 6.646 21.444 57.398 1.00 51.23 23 GLU B CA 1
ATOM 2401 C C . GLU B 2 23 ? 6.506 20.977 55.955 1.00 51.36 23 GLU B C 1
ATOM 2402 O O . GLU B 2 23 ? 7.279 21.401 55.088 1.00 38.40 23 GLU B O 1
ATOM 2408 N N . ALA B 2 24 ? 5.531 20.097 55.679 1.00 30.44 24 ALA B N 1
ATOM 2409 C CA . ALA B 2 24 ? 5.444 19.495 54.355 1.00 40.80 24 ALA B CA 1
ATOM 2410 C C . ALA B 2 24 ? 5.051 20.516 53.289 1.00 45.55 24 ALA B C 1
ATOM 2411 O O . ALA B 2 24 ? 5.640 20.539 52.199 1.00 50.73 24 ALA B O 1
ATOM 2413 N N . VAL B 2 25 ? 4.085 21.389 53.602 1.00 44.23 25 VAL B N 1
ATOM 2414 C CA . VAL B 2 25 ? 3.688 22.467 52.688 1.00 37.62 25 VAL B CA 1
ATOM 2415 C C . VAL B 2 25 ? 4.787 23.541 52.592 1.00 39.59 25 VAL B C 1
ATOM 2416 O O . VAL B 2 25 ? 5.057 24.091 51.515 1.00 40.06 25 VAL B O 1
ATOM 2420 N N . ASP B 2 26 ? 5.444 23.854 53.709 1.00 36.49 26 ASP B N 1
ATOM 2421 C CA . ASP B 2 26 ? 6.547 24.804 53.642 1.00 31.25 26 ASP B CA 1
ATOM 2422 C C . ASP B 2 26 ? 7.659 24.285 52.749 1.00 36.77 26 ASP B C 1
ATOM 2423 O O . ASP B 2 26 ? 8.268 25.057 52.004 1.00 37.25 26 ASP B O 1
ATOM 2428 N N . ALA B 2 27 ? 7.953 22.981 52.831 1.00 31.33 27 ALA B N 1
ATOM 2429 C CA . ALA B 2 27 ? 8.981 22.380 51.990 1.00 36.17 27 ALA B CA 1
ATOM 2430 C C . ALA B 2 27 ? 8.568 22.396 50.527 1.00 35.45 27 ALA B C 1
ATOM 2431 O O . ALA B 2 27 ? 9.403 22.653 49.658 1.00 36.80 27 ALA B O 1
ATOM 2433 N N . VAL B 2 28 ? 7.288 22.155 50.234 1.00 33.55 28 VAL B N 1
ATOM 2434 C CA . VAL B 2 28 ? 6.842 22.216 48.840 1.00 36.26 28 VAL B CA 1
ATOM 2435 C C . VAL B 2 28 ? 7.023 23.617 48.278 1.00 37.99 28 VAL B C 1
ATOM 2436 O O . VAL B 2 28 ? 7.486 23.805 47.141 1.00 28.73 28 VAL B O 1
ATOM 2440 N N . ILE B 2 29 ? 6.614 24.620 49.047 1.00 36.65 29 ILE B N 1
ATOM 2441 C CA . ILE B 2 29 ? 6.733 25.998 48.580 1.00 34.78 29 ILE B CA 1
ATOM 2442 C C . ILE B 2 29 ? 8.210 26.366 48.422 1.00 40.66 29 ILE B C 1
ATOM 2443 O O . ILE B 2 29 ? 8.637 26.933 47.402 1.00 44.57 29 ILE B O 1
ATOM 2448 N N . SER B 2 30 ? 9.018 26.003 49.424 1.00 32.33 30 SER B N 1
ATOM 2449 C CA . SER B 2 30 ? 10.417 26.394 49.441 1.00 32.20 30 SER B CA 1
ATOM 2450 C C . SER B 2 30 ? 11.172 25.780 48.280 1.00 31.28 30 SER B C 1
ATOM 2451 O O . SER B 2 30 ? 11.986 26.460 47.660 1.00 30.00 30 SER B O 1
ATOM 2454 N N . THR B 2 31 ? 10.919 24.492 47.975 1.00 24.93 31 THR B N 1
ATOM 2455 C CA . THR B 2 31 ? 11.759 23.794 46.998 1.00 29.21 31 THR B CA 1
ATOM 2456 C C . THR B 2 31 ? 11.556 24.346 45.591 1.00 36.77 31 THR B C 1
ATOM 2457 O O . THR B 2 31 ? 12.489 24.314 44.773 1.00 34.65 31 THR B O 1
ATOM 2461 N N . HIS B 2 32 ? 10.356 24.876 45.315 1.00 30.84 32 HIS B N 1
ATOM 2462 C CA . HIS B 2 32 ? 10.116 25.656 44.103 1.00 36.12 32 HIS B CA 1
ATOM 2463 C C . HIS B 2 32 ? 10.751 27.034 44.190 1.00 41.63 32 HIS B C 1
ATOM 2464 O O . HIS B 2 32 ? 11.479 27.426 43.274 1.00 43.52 32 HIS B O 1
ATOM 2471 N N . ALA B 2 33 ? 10.521 27.784 45.284 1.00 23.26 33 ALA B N 1
ATOM 2472 C CA . ALA B 2 33 ? 11.210 29.080 45.380 1.00 24.88 33 ALA B CA 1
ATOM 2473 C C . ALA B 2 33 ? 12.726 28.958 45.132 1.00 23.93 33 ALA B C 1
ATOM 2474 O O . ALA B 2 33 ? 13.354 29.893 44.611 1.00 32.30 33 ALA B O 1
ATOM 2476 N N . LEU B 2 34 ? 13.337 27.838 45.515 1.00 29.48 34 LEU B N 1
ATOM 2477 C CA . LEU B 2 34 ? 14.765 27.723 45.276 1.00 34.23 34 LEU B CA 1
ATOM 2478 C C . LEU B 2 34 ? 15.085 27.552 43.794 1.00 39.67 34 LEU B C 1
ATOM 2479 O O . LEU B 2 34 ? 16.268 27.586 43.437 1.00 43.26 34 LEU B O 1
ATOM 2484 N N . GLU B 2 35 ? 14.078 27.295 42.947 1.00 27.92 35 GLU B N 1
ATOM 2485 C CA . GLU B 2 35 ? 14.242 27.226 41.492 1.00 28.19 35 GLU B CA 1
ATOM 2486 C C . GLU B 2 35 ? 13.754 28.483 40.800 1.00 37.05 35 GLU B C 1
ATOM 2487 O O . GLU B 2 35 ? 13.617 28.489 39.568 1.00 43.68 35 GLU B O 1
ATOM 2493 N N . GLY B 2 36 ? 13.354 29.499 41.560 1.00 33.79 36 GLY B N 1
ATOM 2494 C CA . GLY B 2 36 ? 12.756 30.653 40.935 1.00 22.83 36 GLY B CA 1
ATOM 2495 C C . GLY B 2 36 ? 11.291 30.498 40.566 1.00 36.69 36 GLY B C 1
ATOM 2496 O O . GLY B 2 36 ? 10.808 31.271 39.747 1.00 31.32 36 GLY B O 1
ATOM 2497 N N . ILE B 2 37 ? 10.546 29.560 41.162 1.00 23.84 37 ILE B N 1
ATOM 2498 C CA . ILE B 2 37 ? 9.160 29.304 40.749 1.00 35.96 37 ILE B CA 1
ATOM 2499 C C . ILE B 2 37 ? 8.222 29.696 41.875 1.00 34.76 37 ILE B C 1
ATOM 2500 O O . ILE B 2 37 ? 8.381 29.238 43.018 1.00 31.24 37 ILE B O 1
ATOM 2505 N N . ALA B 2 38 ? 7.217 30.486 41.546 1.00 38.83 38 ALA B N 1
ATOM 2506 C CA . ALA B 2 38 ? 6.131 30.795 42.466 1.00 43.40 38 ALA B CA 1
ATOM 2507 C C . ALA B 2 38 ? 4.919 29.994 42.037 1.00 33.77 38 ALA B C 1
ATOM 2508 O O . ALA B 2 38 ? 4.632 29.904 40.849 1.00 32.38 38 ALA B O 1
ATOM 2510 N N . LEU B 2 39 ? 4.204 29.429 42.995 1.00 32.20 39 LEU B N 1
ATOM 2511 C CA . LEU B 2 39 ? 3.115 28.521 42.660 1.00 33.85 39 LEU B CA 1
ATOM 2512 C C . LEU B 2 39 ? 1.861 29.310 42.304 1.00 35.77 39 LEU B C 1
ATOM 2513 O O . LEU B 2 39 ? 1.646 30.433 42.779 1.00 34.45 39 LEU B O 1
ATOM 2518 N N . HIS B 2 40 ? 1.025 28.710 41.475 1.00 33.52 40 HIS B N 1
ATOM 2519 C CA . HIS B 2 40 ? -0.292 29.287 41.184 1.00 34.23 40 HIS B CA 1
ATOM 2520 C C . HIS B 2 40 ? -1.104 29.515 42.473 1.00 31.97 40 HIS B C 1
ATOM 2521 O O . HIS B 2 40 ? -1.010 28.729 43.424 1.00 31.58 40 HIS B O 1
ATOM 2528 N N . PRO B 2 41 ? -1.867 30.604 42.569 1.00 34.74 41 PRO B N 1
ATOM 2529 C CA . PRO B 2 41 ? -2.694 30.839 43.776 1.00 40.33 41 PRO B CA 1
ATOM 2530 C C . PRO B 2 41 ? -3.708 29.732 44.133 1.00 45.61 41 PRO B C 1
ATOM 2531 O O . PRO B 2 41 ? -4.053 29.591 45.322 1.00 44.74 41 PRO B O 1
ATOM 2535 N N . LYS B 2 42 ? -4.245 28.981 43.153 1.00 41.31 42 LYS B N 1
ATOM 2536 C CA . LYS B 2 42 ? -5.102 27.837 43.492 1.00 42.07 42 LYS B CA 1
ATOM 2537 C C . LYS B 2 42 ? -4.303 26.731 44.174 1.00 40.61 42 LYS B C 1
ATOM 2538 O O . LYS B 2 42 ? -4.803 26.037 45.084 1.00 42.05 42 LYS B O 1
ATOM 2544 N N . THR B 2 43 ? -3.049 26.572 43.752 1.00 37.54 43 THR B N 1
ATOM 2545 C CA . THR B 2 43 ? -2.149 25.608 44.369 1.00 31.81 43 THR B CA 1
ATOM 2546 C C . THR B 2 43 ? -1.877 25.986 45.816 1.00 34.03 43 THR B C 1
ATOM 2547 O O . THR B 2 43 ? -1.996 25.159 46.742 1.00 32.18 43 THR B O 1
ATOM 2551 N N . LEU B 2 44 ? -1.584 27.260 46.043 1.00 35.53 44 LEU B N 1
ATOM 2552 C CA . LEU B 2 44 ? -1.309 27.681 47.408 1.00 38.22 44 LEU B CA 1
ATOM 2553 C C . LEU B 2 44 ? -2.548 27.569 48.275 1.00 36.39 44 LEU B C 1
ATOM 2554 O O . LEU B 2 44 ? -2.433 27.276 49.467 1.00 40.94 44 LEU B O 1
ATOM 2559 N N . LYS B 2 45 ? -3.738 27.767 47.698 1.00 46.04 45 LYS B N 1
ATOM 2560 C CA . LYS B 2 45 ? -4.961 27.698 48.505 1.00 44.69 45 LYS B CA 1
ATOM 2561 C C . LYS B 2 45 ? -5.269 26.265 48.923 1.00 37.96 45 LYS B C 1
ATOM 2562 O O . LYS B 2 45 ? -5.608 26.008 50.087 1.00 38.17 45 LYS B O 1
ATOM 2568 N N . ILE B 2 46 ? -5.134 25.314 48.002 1.00 31.43 46 ILE B N 1
ATOM 2569 C CA . ILE B 2 46 ? -5.402 23.920 48.362 1.00 30.62 46 ILE B CA 1
ATOM 2570 C C . ILE B 2 46 ? -4.353 23.417 49.375 1.00 38.74 46 ILE B C 1
ATOM 2571 O O . ILE B 2 46 ? -4.696 22.817 50.412 1.00 40.87 46 ILE B O 1
ATOM 2576 N N . LEU B 2 47 ? -3.060 23.690 49.114 1.00 36.64 47 LEU B N 1
ATOM 2577 C CA . LEU B 2 47 ? -2.014 23.335 50.081 1.00 31.99 47 LEU B CA 1
ATOM 2578 C C . LEU B 2 47 ? -2.318 23.932 51.456 1.00 40.64 47 LEU B C 1
ATOM 2579 O O . LEU B 2 47 ? -2.184 23.261 52.492 1.00 37.59 47 LEU B O 1
ATOM 2584 N N . GLU B 2 48 ? -2.742 25.193 51.492 1.00 39.25 48 GLU B N 1
ATOM 2585 C CA . GLU B 2 48 ? -2.940 25.785 52.804 1.00 41.03 48 GLU B CA 1
ATOM 2586 C C . GLU B 2 48 ? -4.126 25.136 53.506 1.00 50.87 48 GLU B C 1
ATOM 2587 O O . GLU B 2 48 ? -4.121 24.993 54.739 1.00 46.95 48 GLU B O 1
ATOM 2593 N N . GLY B 2 49 ? -5.123 24.692 52.733 1.00 47.88 49 GLY B N 1
ATOM 2594 C CA . GLY B 2 49 ? -6.254 24.021 53.339 1.00 51.89 49 GLY B CA 1
ATOM 2595 C C . GLY B 2 49 ? -5.883 22.678 53.913 1.00 49.79 49 GLY B C 1
ATOM 2596 O O . GLY B 2 49 ? -6.487 22.227 54.887 1.00 53.46 49 GLY B O 1
ATOM 2597 N N . TYR B 2 50 ? -4.892 22.023 53.328 1.00 41.09 50 TYR B N 1
ATOM 2598 C CA . TYR B 2 50 ? -4.442 20.761 53.903 1.00 41.57 50 TYR B CA 1
ATOM 2599 C C . TYR B 2 50 ? -3.515 20.969 55.118 1.00 47.59 50 TYR B C 1
ATOM 2600 O O . TYR B 2 50 ? -3.621 20.225 56.096 1.00 53.29 50 TYR B O 1
ATOM 2609 N N . ALA B 2 51 ? -2.594 21.954 55.077 1.00 40.24 51 ALA B N 1
ATOM 2610 C CA . ALA B 2 51 ? -1.756 22.276 56.236 1.00 48.04 51 ALA B CA 1
ATOM 2611 C C . ALA B 2 51 ? -2.565 22.675 57.468 1.00 59.91 51 ALA B C 1
ATOM 2612 O O . ALA B 2 51 ? -2.068 22.554 58.593 1.00 64.98 51 ALA B O 1
ATOM 2614 N N . ARG B 2 52 ? -3.784 23.172 57.290 1.00 57.59 52 ARG B N 1
ATOM 2615 C CA . ARG B 2 52 ? -4.530 23.729 58.403 1.00 59.09 52 ARG B CA 1
ATOM 2616 C C . ARG B 2 52 ? -5.170 22.663 59.363 1.00 63.76 52 ARG B C 1
ATOM 2617 O O . ARG B 2 52 ? -5.443 22.999 60.501 1.00 69.37 52 ARG B O 1
ATOM 2625 N N . GLY B 2 53 ? -5.458 21.427 58.928 1.00 62.27 53 GLY B N 1
ATOM 2626 C CA . GLY B 2 53 ? -6.066 21.142 57.649 1.00 57.01 53 GLY B CA 1
ATOM 2627 C C . GLY B 2 53 ? -7.583 21.068 57.739 1.00 60.85 53 GLY B C 1
ATOM 2628 O O . GLY B 2 53 ? -8.139 20.365 58.590 1.00 58.76 53 GLY B O 1
ATOM 2629 N N . ASN B 2 54 ? -8.258 21.704 56.780 1.00 65.32 54 ASN B N 1
ATOM 2630 C CA . ASN B 2 54 ? -9.696 21.561 56.595 1.00 57.97 54 ASN B CA 1
ATOM 2631 C C . ASN B 2 54 ? -10.037 20.306 55.815 1.00 56.94 54 ASN B C 1
ATOM 2632 O O . ASN B 2 54 ? -11.226 20.023 55.605 1.00 66.65 54 ASN B O 1
ATOM 2637 N N . THR B 2 55 ? -9.018 19.576 55.358 1.00 50.39 55 THR B N 1
ATOM 2638 C CA . THR B 2 55 ? -9.160 18.576 54.308 1.00 54.24 55 THR B CA 1
ATOM 2639 C C . THR B 2 55 ? -8.248 17.404 54.619 1.00 52.82 55 THR B C 1
ATOM 2640 O O . THR B 2 55 ? -7.081 17.596 54.965 1.00 57.71 55 THR B O 1
ATOM 2644 N N . SER B 2 56 ? -8.765 16.195 54.458 1.00 53.17 56 SER B N 1
ATOM 2645 C CA . SER B 2 56 ? -7.901 15.036 54.558 1.00 54.16 56 SER B CA 1
ATOM 2646 C C . SER B 2 56 ? -6.981 14.997 53.338 1.00 47.32 56 SER B C 1
ATOM 2647 O O . SER B 2 56 ? -7.103 15.792 52.399 1.00 43.34 56 SER B O 1
ATOM 2650 N N . LEU B 2 57 ? -6.070 14.029 53.326 1.00 43.78 57 LEU B N 1
ATOM 2651 C CA . LEU B 2 57 ? -5.231 13.898 52.144 1.00 45.59 57 LEU B CA 1
ATOM 2652 C C . LEU B 2 57 ? -6.057 13.460 50.929 1.00 42.45 57 LEU B C 1
ATOM 2653 O O . LEU B 2 57 ? -5.855 13.988 49.832 1.00 37.62 57 LEU B O 1
ATOM 2658 N N . GLU B 2 58 ? -7.005 12.522 51.100 1.00 46.33 58 GLU B N 1
ATOM 2659 C CA . GLU B 2 58 ? -7.829 12.108 49.950 1.00 47.09 58 GLU B CA 1
ATOM 2660 C C . GLU B 2 58 ? -8.609 13.281 49.384 1.00 40.69 58 GLU B C 1
ATOM 2661 O O . GLU B 2 58 ? -8.725 13.437 48.159 1.00 38.30 58 GLU B O 1
ATOM 2667 N N . GLU B 2 59 ? -9.132 14.137 50.261 1.00 50.02 59 GLU B N 1
ATOM 2668 C CA . GLU B 2 59 ? -9.837 15.316 49.772 1.00 56.22 59 GLU B CA 1
ATOM 2669 C C . GLU B 2 59 ? -8.880 16.295 49.095 1.00 52.49 59 GLU B C 1
ATOM 2670 O O . GLU B 2 59 ? -9.189 16.811 48.012 1.00 50.65 59 GLU B O 1
ATOM 2676 N N . PHE B 2 60 ? -7.697 16.519 49.695 1.00 45.97 60 PHE B N 1
ATOM 2677 C CA . PHE B 2 60 ? -6.682 17.374 49.078 1.00 43.85 60 PHE B CA 1
ATOM 2678 C C . PHE B 2 60 ? -6.310 16.863 47.691 1.00 30.85 60 PHE B C 1
ATOM 2679 O O . PHE B 2 60 ? -6.190 17.657 46.747 1.00 33.67 60 PHE B O 1
ATOM 2687 N N . ASN B 2 61 ? -6.168 15.538 47.523 1.00 35.11 61 ASN B N 1
ATOM 2688 C CA . ASN B 2 61 ? -5.873 15.020 46.181 1.00 39.73 61 ASN B CA 1
ATOM 2689 C C . ASN B 2 61 ? -7.037 15.272 45.210 1.00 46.94 61 ASN B C 1
ATOM 2690 O O . ASN B 2 61 ? -6.814 15.681 44.059 1.00 39.03 61 ASN B O 1
ATOM 2695 N N . THR B 2 62 ? -8.286 15.063 45.649 1.00 48.50 62 THR B N 1
ATOM 2696 C CA . THR B 2 62 ? -9.415 15.375 44.766 1.00 44.64 62 THR B CA 1
ATOM 2697 C C . THR B 2 62 ? -9.420 16.854 44.341 1.00 39.49 62 THR B C 1
ATOM 2698 O O . THR B 2 62 ? -9.683 17.174 43.177 1.00 39.86 62 THR B O 1
ATOM 2702 N N . LEU B 2 63 ? -9.127 17.773 45.268 1.00 40.59 63 LEU B N 1
ATOM 2703 C CA . LEU B 2 63 ? -9.118 19.200 44.916 1.00 44.86 63 LEU B CA 1
ATOM 2704 C C . LEU B 2 63 ? -7.922 19.564 44.008 1.00 44.31 63 LEU B C 1
ATOM 2705 O O . LEU B 2 63 ? -8.068 20.361 43.072 1.00 45.10 63 LEU B O 1
ATOM 2710 N N . MET B 2 64 ? -6.741 18.978 44.230 1.00 34.47 64 MET B N 1
ATOM 2711 C CA . MET B 2 64 ? -5.660 19.210 43.266 1.00 39.47 64 MET B CA 1
ATOM 2712 C C . MET B 2 64 ? -6.025 18.654 41.890 1.00 42.62 64 MET B C 1
ATOM 2713 O O . MET B 2 64 ? -5.805 19.312 40.866 1.00 44.13 64 MET B O 1
ATOM 2718 N N . ASP B 2 65 ? -6.628 17.468 41.839 1.00 47.18 65 ASP B N 1
ATOM 2719 C CA . ASP B 2 65 ? -7.026 16.941 40.531 1.00 54.13 65 ASP B CA 1
ATOM 2720 C C . ASP B 2 65 ? -8.029 17.866 39.851 1.00 51.36 65 ASP B C 1
ATOM 2721 O O . ASP B 2 65 ? -7.953 18.088 38.635 1.00 46.48 65 ASP B O 1
ATOM 2726 N N . ASN B 2 66 ? -8.954 18.451 40.623 1.00 43.93 66 ASN B N 1
ATOM 2727 C CA . ASN B 2 66 ? -10.056 19.163 39.979 1.00 55.12 66 ASN B CA 1
ATOM 2728 C C . ASN B 2 66 ? -9.775 20.635 39.720 1.00 51.65 66 ASN B C 1
ATOM 2729 O O . ASN B 2 66 ? -10.620 21.297 39.113 1.00 42.46 66 ASN B O 1
ATOM 2734 N N . ALA B 2 67 ? -8.623 21.153 40.143 1.00 49.04 67 ALA B N 1
ATOM 2735 C CA . ALA B 2 67 ? -8.354 22.579 39.997 1.00 51.89 67 ALA B CA 1
ATOM 2736 C C . ALA B 2 67 ? -8.269 22.918 38.517 1.00 47.99 67 ALA B C 1
ATOM 2737 O O . ALA B 2 67 ? -7.853 22.095 37.710 1.00 47.66 67 ALA B O 1
ATOM 2739 N N . LYS B 2 68 ? -8.715 24.111 38.146 1.00 50.25 68 LYS B N 1
ATOM 2740 C CA . LYS B 2 68 ? -8.647 24.544 36.758 1.00 55.99 68 LYS B CA 1
ATOM 2741 C C . LYS B 2 68 ? -7.787 25.797 36.737 1.00 48.53 68 LYS B C 1
ATOM 2742 O O . LYS B 2 68 ? -8.189 26.847 37.245 1.00 46.70 68 LYS B O 1
ATOM 2748 N N . LEU B 2 69 ? -6.605 25.674 36.150 1.00 49.86 69 LEU B N 1
ATOM 2749 C CA . LEU B 2 69 ? -5.599 26.718 36.217 1.00 52.28 69 LEU B CA 1
ATOM 2750 C C . LEU B 2 69 ? -5.684 27.783 35.116 1.00 54.27 69 LEU B C 1
ATOM 2751 O O . LEU B 2 69 ? -6.433 27.700 34.127 1.00 60.01 69 LEU B O 1
#

InterPro domains:
  IPR003812 Fido domain [PF02661] (62-175)
  IPR003812 Fido domain [PS51459] (63-216)
  IPR012340 Nucleic acid-binding, OB-fold [G3DSA:2.40.50.140] (245-308)
  IPR036597 Fido-like domain superfamily [G3DSA:1.10.3290.10] (9-244)
  IPR036597 Fido-like domain superfamily [SSF140931] (39-234)
  IPR040548 BepA, intracellular delivery domain [PF18543] (247-298)